Protein 2FBL (pdb70)

Structure (mmCIF, N/CA/C/O backbone):
data_2FBL
#
_entry.id   2FBL
#
_cell.length_a   52.282
_cell.length_b   52.282
_cell.length_c   252.484
_cell.angle_alpha   90.00
_cell.angle_beta   90.00
_cell.angle_gamma   120.00
#
_symmetry.space_group_name_H-M   'P 32 2 1'
#
loop_
_entity.id
_entity.type
_entity.pdbx_description
1 polymer 'hypothetical protein NE1496'
2 non-polymer 'SODIUM ION'
3 water water
#
loop_
_atom_site.group_PDB
_atom_site.id
_atom_site.type_symbol
_atom_site.label_atom_id
_atom_site.label_alt_id
_atom_site.label_comp_id
_atom_site.label_asym_id
_atom_site.label_entity_id
_atom_site.label_seq_id
_atom_site.pdbx_PDB_ins_code
_atom_site.Cartn_x
_atom_site.Cartn_y
_atom_site.Cartn_z
_atom_site.occupancy
_atom_site.B_iso_or_equiv
_atom_site.auth_seq_id
_atom_site.auth_comp_id
_atom_site.auth_asym_id
_atom_site.auth_atom_id
_atom_site.pdbx_PDB_model_num
ATOM 1 N N . THR A 1 4 ? 6.344 30.667 38.927 1.00 54.50 2 THR A N 1
ATOM 2 C CA . THR A 1 4 ? 6.098 29.204 39.081 1.00 54.78 2 THR A CA 1
ATOM 3 C C . THR A 1 4 ? 6.696 28.652 40.404 1.00 54.29 2 THR A C 1
ATOM 4 O O . THR A 1 4 ? 7.329 29.403 41.132 1.00 53.24 2 THR A O 1
ATOM 8 N N . GLU A 1 5 ? 6.493 27.366 40.694 1.00 53.96 3 GLU A N 1
ATOM 9 C CA . GLU A 1 5 ? 6.472 26.902 42.095 1.00 54.30 3 GLU A CA 1
ATOM 10 C C . GLU A 1 5 ? 7.675 27.154 42.986 1.00 52.82 3 GLU A C 1
ATOM 11 O O . GLU A 1 5 ? 8.847 27.214 42.565 1.00 52.53 3 GLU A O 1
ATOM 17 N N . ILE A 1 6 ? 7.326 27.361 44.242 1.00 51.79 4 ILE A N 1
ATOM 18 C CA . ILE A 1 6 ? 8.314 27.646 45.243 1.00 50.51 4 ILE A CA 1
ATOM 19 C C . ILE A 1 6 ? 8.455 26.475 46.198 1.00 47.55 4 ILE A C 1
ATOM 20 O O . ILE A 1 6 ? 7.466 25.955 46.731 1.00 47.21 4 ILE A O 1
ATOM 25 N N . GLU A 1 7 ? 9.708 26.076 46.336 1.00 45.09 5 GLU A N 1
ATOM 26 C CA . GLU A 1 7 ? 10.107 24.795 46.926 1.00 43.89 5 GLU A CA 1
ATOM 27 C C . GLU A 1 7 ? 11.500 24.840 47.597 1.00 41.36 5 GLU A C 1
ATOM 28 O O . GLU A 1 7 ? 12.400 25.539 47.148 1.00 41.43 5 GLU A O 1
ATOM 34 N N . ARG A 1 8 ? 11.655 24.080 48.681 1.00 37.68 6 ARG A N 1
ATOM 35 C CA . ARG A 1 8 ? 12.951 23.863 49.321 1.00 32.95 6 ARG A CA 1
ATOM 36 C C . ARG A 1 8 ? 13.162 22.357 49.416 1.00 31.13 6 ARG A C 1
ATOM 37 O O . ARG A 1 8 ? 12.207 21.619 49.475 1.00 29.54 6 ARG A O 1
ATOM 45 N N . LYS A 1 9 ? 14.405 21.922 49.352 1.00 29.09 7 LYS A N 1
ATOM 46 C CA . LYS A 1 9 ? 14.678 20.478 49.393 1.00 27.97 7 LYS A CA 1
ATOM 47 C C . LYS A 1 9 ? 15.704 20.165 50.472 1.00 26.95 7 LYS A C 1
ATOM 48 O O . LYS A 1 9 ? 16.705 20.916 50.605 1.00 26.43 7 LYS A O 1
ATOM 54 N N . PHE A 1 10 ? 15.499 19.037 51.171 1.00 26.47 8 PHE A N 1
ATOM 55 C CA . PHE A 1 10 ? 16.379 18.637 52.275 1.00 26.67 8 PHE A CA 1
ATOM 56 C C . PHE A 1 10 ? 16.778 17.151 52.218 1.00 25.99 8 PHE A C 1
ATOM 57 O O . PHE A 1 10 ? 16.051 16.343 51.673 1.00 24.94 8 PHE A O 1
ATOM 65 N N . LEU A 1 11 ? 17.917 16.817 52.804 1.00 25.27 9 LEU A N 1
ATOM 66 C CA . LEU A 1 11 ? 18.156 15.434 53.217 1.00 25.72 9 LEU A CA 1
ATOM 67 C C . LEU A 1 11 ? 17.097 15.032 54.217 1.00 25.46 9 LEU A C 1
ATOM 68 O O . LEU A 1 11 ? 16.353 15.889 54.767 1.00 25.55 9 LEU A O 1
ATOM 73 N N . VAL A 1 12 ? 16.972 13.732 54.477 1.00 26.18 10 VAL A N 1
ATOM 74 C CA . VAL A 1 12 ? 15.972 13.258 55.422 1.00 26.43 10 VAL A CA 1
ATOM 75 C C . VAL A 1 12 ? 16.720 12.587 56.560 1.00 28.93 10 VAL A C 1
ATOM 76 O O . VAL A 1 12 ? 17.436 11.606 56.315 1.00 29.96 10 VAL A O 1
ATOM 80 N N . ALA A 1 13 ? 16.477 13.019 57.791 1.00 30.09 11 ALA A N 1
ATOM 81 C CA . ALA A 1 13 ? 17.190 12.473 58.970 1.00 30.79 11 ALA A CA 1
ATOM 82 C C . ALA A 1 13 ? 16.411 11.233 59.480 1.00 30.36 11 ALA A C 1
ATOM 83 O O . ALA A 1 13 ? 16.981 10.194 59.790 1.00 30.60 11 ALA A O 1
ATOM 85 N N . THR A 1 14 ? 15.101 11.309 59.504 1.00 28.63 12 THR A N 1
ATOM 86 C CA . THR A 1 14 ? 14.330 10.177 59.941 1.00 28.89 12 THR A CA 1
ATOM 87 C C . THR A 1 14 ? 13.160 10.033 58.990 1.00 29.59 12 THR A C 1
ATOM 88 O O . THR A 1 14 ? 12.450 11.034 58.748 1.00 28.75 12 THR A O 1
ATOM 92 N N . PHE A 1 15 ? 12.936 8.816 58.459 1.00 27.25 13 PHE A N 1
ATOM 93 C CA . PHE A 1 15 ? 11.741 8.587 57.648 1.00 27.10 13 PHE A CA 1
ATOM 94 C C . PHE A 1 15 ? 10.490 8.876 58.477 1.00 28.13 13 PHE A C 1
ATOM 95 O O . PHE A 1 15 ? 10.394 8.411 59.616 1.00 28.88 13 PHE A O 1
ATOM 103 N N . PRO A 1 16 ? 9.529 9.665 57.942 1.00 27.81 14 PRO A N 1
ATOM 104 C CA . PRO A 1 16 ? 8.383 10.044 58.768 1.00 28.60 14 PRO A CA 1
ATOM 105 C C . PRO A 1 16 ? 7.306 8.968 58.980 1.00 30.77 14 PRO A C 1
ATOM 106 O O . PRO A 1 16 ? 7.171 8.006 58.193 1.00 29.06 14 PRO A O 1
ATOM 110 N N . ASP A 1 17 ? 6.485 9.159 60.006 1.00 32.93 15 ASP A N 1
ATOM 111 C CA . ASP A 1 17 ? 5.317 8.326 60.101 1.00 35.77 15 ASP A CA 1
ATOM 112 C C . ASP A 1 17 ? 4.173 9.078 59.448 1.00 37.00 15 ASP A C 1
ATOM 113 O O . ASP A 1 17 ? 4.407 10.105 58.795 1.00 38.10 15 ASP A O 1
ATOM 118 N N . GLY A 1 18 ? 2.952 8.578 59.541 1.00 37.70 16 GLY A N 1
ATOM 119 C CA . GLY A 1 18 ? 1.836 9.339 58.983 1.00 38.58 16 GLY A CA 1
ATOM 120 C C . GLY A 1 18 ? 1.410 8.766 57.664 1.00 39.10 16 GLY A C 1
ATOM 121 O O . GLY A 1 18 ? 1.970 7.754 57.213 1.00 39.55 16 GLY A O 1
ATOM 122 N N . GLU A 1 19 ? 0.417 9.393 57.045 1.00 38.54 17 GLU A N 1
ATOM 123 C CA . GLU A 1 19 ? -0.135 8.879 55.807 1.00 39.38 17 GLU A CA 1
ATOM 124 C C . GLU A 1 19 ? 0.769 9.223 54.607 1.00 36.73 17 GLU A C 1
ATOM 125 O O . GLU A 1 19 ? 0.971 10.408 54.276 1.00 36.41 17 GLU A O 1
ATOM 131 N N . LEU A 1 20 ? 1.262 8.179 53.942 1.00 35.23 18 LEU A N 1
ATOM 132 C CA . LEU A 1 20 ? 2.154 8.315 52.780 1.00 32.94 18 LEU A CA 1
ATOM 133 C C . LEU A 1 20 ? 1.595 7.559 51.598 1.00 33.77 18 LEU A C 1
ATOM 134 O O . LEU A 1 20 ? 1.141 6.433 51.754 1.00 33.47 18 LEU A O 1
ATOM 139 N N . HIS A 1 21 ? 1.615 8.184 50.419 1.00 31.61 19 HIS A N 1
ATOM 140 C CA . HIS A 1 21 ? 1.265 7.450 49.198 1.00 31.36 19 HIS A CA 1
ATOM 141 C C . HIS A 1 21 ? 2.525 7.171 48.371 1.00 29.00 19 HIS A C 1
ATOM 142 O O . HIS A 1 21 ? 3.293 8.101 48.096 1.00 27.54 19 HIS A O 1
ATOM 149 N N . ALA A 1 22 ? 2.752 5.913 48.019 1.00 27.30 20 ALA A N 1
ATOM 150 C CA . ALA A 1 22 ? 4.012 5.493 47.377 1.00 27.24 20 ALA A CA 1
ATOM 151 C C . ALA A 1 22 ? 3.878 5.294 45.902 1.00 27.65 20 ALA A C 1
ATOM 152 O O . ALA A 1 22 ? 2.973 4.564 45.460 1.00 27.47 20 ALA A O 1
ATOM 154 N N . VAL A 1 23 ? 4.849 5.808 45.148 1.00 25.60 21 VAL A N 1
ATOM 155 C CA . VAL A 1 23 ? 4.830 5.617 43.705 1.00 26.98 21 VAL A CA 1
ATOM 156 C C . VAL A 1 23 ? 6.241 5.198 43.313 1.00 25.19 21 VAL A C 1
ATOM 157 O O . VAL A 1 23 ? 7.172 5.930 43.556 1.00 24.97 21 VAL A O 1
ATOM 161 N N . PRO A 1 24 ? 6.413 4.011 42.719 1.00 25.64 22 PRO A N 1
ATOM 162 C CA . PRO A 1 24 ? 7.781 3.664 42.271 1.00 24.65 22 PRO A CA 1
ATOM 163 C C . PRO A 1 24 ? 8.119 4.380 40.948 1.00 25.75 22 PRO A C 1
ATOM 164 O O . PRO A 1 24 ? 7.261 4.473 40.061 1.00 25.94 22 PRO A O 1
ATOM 168 N N . LEU A 1 25 ? 9.350 4.850 40.791 1.00 22.88 23 LEU A N 1
ATOM 169 C CA . LEU A 1 25 ? 9.722 5.652 39.610 1.00 23.68 23 LEU A CA 1
ATOM 170 C C . LEU A 1 25 ? 11.045 5.150 39.093 1.00 21.33 23 LEU A C 1
ATOM 171 O O . LEU A 1 25 ? 11.965 4.815 39.885 1.00 18.43 23 LEU A O 1
ATOM 176 N N . ARG A 1 26 ? 11.159 5.097 37.745 1.00 21.04 24 ARG A N 1
ATOM 177 C CA . ARG A 1 26 ? 12.412 4.731 37.083 1.00 21.40 24 ARG A CA 1
ATOM 178 C C . ARG A 1 26 ? 12.538 5.714 35.901 1.00 22.70 24 ARG A C 1
ATOM 179 O O . ARG A 1 26 ? 11.582 5.853 35.122 1.00 22.61 24 ARG A O 1
ATOM 187 N N A GLN A 1 27 ? 13.682 6.367 35.756 0.50 21.86 25 GLN A N 1
ATOM 188 N N B GLN A 1 27 ? 13.673 6.408 35.810 0.50 21.96 25 GLN A N 1
ATOM 189 C CA A GLN A 1 27 ? 13.810 7.397 34.717 0.50 21.85 25 GLN A CA 1
ATOM 190 C CA B GLN A 1 27 ? 13.922 7.353 34.707 0.50 22.02 25 GLN A CA 1
ATOM 191 C C A GLN A 1 27 ? 15.306 7.501 34.351 0.50 22.52 25 GLN A C 1
ATOM 192 C C B GLN A 1 27 ? 15.356 7.181 34.251 0.50 22.35 25 GLN A C 1
ATOM 193 O O A GLN A 1 27 ? 16.152 7.379 35.239 0.50 21.69 25 GLN A O 1
ATOM 194 O O B GLN A 1 27 ? 16.215 6.663 34.954 0.50 20.36 25 GLN A O 1
ATOM 205 N N . GLY A 1 28 ? 15.637 7.633 33.052 1.00 21.75 26 GLY A N 1
ATOM 206 C CA . GLY A 1 28 ? 17.007 7.478 32.587 1.00 21.89 26 GLY A CA 1
ATOM 207 C C . GLY A 1 28 ? 17.193 8.217 31.269 1.00 23.30 26 GLY A C 1
ATOM 208 O O . GLY A 1 28 ? 16.224 8.379 30.522 1.00 22.53 26 GLY A O 1
ATOM 209 N N . TYR A 1 29 ? 18.426 8.616 31.016 1.00 22.14 27 TYR A N 1
ATOM 210 C CA . TYR A 1 29 ? 18.765 9.433 29.832 1.00 24.05 27 TYR A CA 1
ATOM 211 C C . TYR A 1 29 ? 19.404 8.594 28.792 1.00 22.35 27 TYR A C 1
ATOM 212 O O . TYR A 1 29 ? 20.405 7.945 29.055 1.00 21.54 27 TYR A O 1
ATOM 221 N N . LEU A 1 30 ? 18.854 8.634 27.577 1.00 21.86 28 LEU A N 1
ATOM 222 C CA . LEU A 1 30 ? 19.533 7.949 26.471 1.00 21.57 28 LEU A CA 1
ATOM 223 C C . LEU A 1 30 ? 20.734 8.740 25.953 1.00 21.14 28 LEU A C 1
ATOM 224 O O . LEU A 1 30 ? 21.718 8.163 25.463 1.00 22.71 28 LEU A O 1
ATOM 229 N N . THR A 1 31 ? 20.633 10.041 26.119 1.00 23.20 29 THR A N 1
ATOM 230 C CA . THR A 1 31 ? 21.647 11.008 25.694 1.00 23.62 29 THR A CA 1
ATOM 231 C C . THR A 1 31 ? 22.562 11.424 26.867 1.00 27.21 29 THR A C 1
ATOM 232 O O . THR A 1 31 ? 22.267 11.094 27.997 1.00 27.02 29 THR A O 1
ATOM 236 N N . THR A 1 32 ? 23.682 12.070 26.534 1.00 28.58 30 THR A N 1
ATOM 237 C CA . THR A 1 32 ? 24.688 12.673 27.438 1.00 32.04 30 THR A CA 1
ATOM 238 C C . THR A 1 32 ? 24.482 14.192 27.260 1.00 32.20 30 THR A C 1
ATOM 239 O O . THR A 1 32 ? 24.139 14.629 26.137 1.00 29.92 30 THR A O 1
ATOM 243 N N . PRO A 1 33 ? 24.688 15.002 28.347 1.00 33.73 31 PRO A N 1
ATOM 244 C CA . PRO A 1 33 ? 24.368 16.441 28.294 1.00 34.26 31 PRO A CA 1
ATOM 245 C C . PRO A 1 33 ? 24.997 17.198 27.128 1.00 33.64 31 PRO A C 1
ATOM 246 O O . PRO A 1 33 ? 24.483 18.229 26.776 1.00 35.60 31 PRO A O 1
ATOM 250 N N . THR A 1 34 ? 26.069 16.717 26.532 1.00 32.98 32 THR A N 1
ATOM 251 C CA . THR A 1 34 ? 26.645 17.471 25.391 1.00 33.67 32 THR A CA 1
ATOM 252 C C . THR A 1 34 ? 25.915 17.214 24.048 1.00 32.86 32 THR A C 1
ATOM 253 O O . THR A 1 34 ? 26.265 17.803 23.017 1.00 33.65 32 THR A O 1
ATOM 257 N N . ASP A 1 35 ? 24.948 16.300 24.057 1.00 30.64 33 ASP A N 1
ATOM 258 C CA . ASP A 1 35 ? 24.209 15.954 22.819 1.00 29.08 33 ASP A CA 1
ATOM 259 C C . ASP A 1 35 ? 23.359 17.111 22.365 1.00 27.66 33 ASP A C 1
ATOM 260 O O . ASP A 1 35 ? 23.050 17.983 23.164 1.00 28.72 33 ASP A O 1
ATOM 265 N N . SER A 1 36 ? 22.928 17.103 21.085 1.00 28.48 34 SER A N 1
ATOM 266 C CA . SER A 1 36 ? 22.131 18.186 20.505 1.00 26.14 34 SER A CA 1
ATOM 267 C C . SER A 1 36 ? 20.738 18.153 21.048 1.00 26.50 34 SER A C 1
ATOM 268 O O . SER A 1 36 ? 20.025 19.124 21.051 1.00 26.46 34 SER A O 1
ATOM 271 N N . ILE A 1 37 ? 20.322 16.989 21.509 1.00 24.68 35 ILE A N 1
ATOM 272 C CA . ILE A 1 37 ? 19.007 16.854 22.122 1.00 23.12 35 ILE A CA 1
ATOM 273 C C . ILE A 1 37 ? 19.153 16.085 23.496 1.00 22.23 35 ILE A C 1
ATOM 274 O O . ILE A 1 37 ? 20.175 15.461 23.764 1.00 22.62 35 ILE A O 1
ATOM 279 N N . GLU A 1 38 ? 18.112 16.157 24.308 1.00 23.22 36 GLU A N 1
ATOM 280 C CA . GLU A 1 38 ? 17.977 15.311 25.499 1.00 23.84 36 GLU A CA 1
ATOM 281 C C . GLU A 1 38 ? 16.845 14.334 25.302 1.00 23.34 36 GLU A C 1
ATOM 282 O O . GLU A 1 38 ? 15.691 14.741 25.073 1.00 25.81 36 GLU A O 1
ATOM 288 N N . LEU A 1 39 ? 17.136 13.043 25.443 1.00 23.61 37 LEU A N 1
ATOM 289 C CA . LEU A 1 39 ? 16.084 12.037 25.279 1.00 24.61 37 LEU A CA 1
ATOM 290 C C . LEU A 1 39 ? 16.030 11.245 26.578 1.00 24.24 37 LEU A C 1
ATOM 291 O O . LEU A 1 39 ? 17.045 10.660 26.992 1.00 22.75 37 LEU A O 1
ATOM 296 N N . ARG A 1 40 ? 14.866 11.270 27.210 1.00 24.76 38 ARG A N 1
ATOM 297 C CA . ARG A 1 40 ? 14.724 10.671 28.544 1.00 24.91 38 ARG A CA 1
ATOM 298 C C . ARG A 1 40 ? 13.598 9.649 28.516 1.00 23.90 38 ARG A C 1
ATOM 299 O O . ARG A 1 40 ? 12.603 9.894 27.889 1.00 24.37 38 ARG A O 1
ATOM 307 N N . LEU A 1 41 ? 13.743 8.550 29.266 1.00 22.50 39 LEU A N 1
ATOM 308 C CA . LEU A 1 41 ? 12.739 7.522 29.398 1.00 23.24 39 LEU A CA 1
ATOM 309 C C . LEU A 1 41 ? 12.216 7.575 30.866 1.00 23.77 39 LEU A C 1
ATOM 310 O O . LEU A 1 41 ? 13.019 7.754 31.762 1.00 22.34 39 LEU A O 1
ATOM 315 N N . ARG A 1 42 ? 10.914 7.484 31.108 1.00 22.63 40 ARG A N 1
ATOM 316 C CA . ARG A 1 42 ? 10.460 7.447 32.490 1.00 25.24 40 ARG A CA 1
ATOM 317 C C . ARG A 1 42 ? 9.299 6.494 32.614 1.00 27.84 40 ARG A C 1
ATOM 318 O O . ARG A 1 42 ? 8.446 6.385 31.711 1.00 26.87 40 ARG A O 1
ATOM 326 N N . GLN A 1 43 ? 9.315 5.765 33.730 1.00 28.39 41 GLN A N 1
ATOM 327 C CA . GLN A 1 43 ? 8.181 4.989 34.137 1.00 31.29 41 GLN A CA 1
ATOM 328 C C . GLN A 1 43 ? 7.621 5.667 35.405 1.00 32.17 41 GLN A C 1
ATOM 329 O O . GLN A 1 43 ? 8.369 5.992 36.353 1.00 29.70 41 GLN A O 1
ATOM 335 N N . GLN A 1 44 ? 6.337 5.932 35.363 1.00 35.01 42 GLN A N 1
ATOM 336 C CA . GLN A 1 44 ? 5.672 6.669 36.404 1.00 38.75 42 GLN A CA 1
ATOM 337 C C . GLN A 1 44 ? 4.622 5.698 36.826 1.00 39.25 42 GLN A C 1
ATOM 338 O O . GLN A 1 44 ? 3.548 5.588 36.203 1.00 39.92 42 GLN A O 1
ATOM 344 N N . GLY A 1 45 ? 4.967 4.906 37.830 1.00 40.82 43 GLY A N 1
ATOM 345 C CA . GLY A 1 45 ? 4.105 3.789 38.200 1.00 42.02 43 GLY A CA 1
ATOM 346 C C . GLY A 1 45 ? 3.777 2.856 37.025 1.00 41.76 43 GLY A C 1
ATOM 347 O O . GLY A 1 45 ? 4.621 2.048 36.622 1.00 42.54 43 GLY A O 1
ATOM 348 N N . THR A 1 46 ? 2.564 3.009 36.494 1.00 40.86 44 THR A N 1
ATOM 349 C CA . THR A 1 46 ? 1.927 2.120 35.504 1.00 40.76 44 THR A CA 1
ATOM 350 C C . THR A 1 46 ? 1.986 2.592 33.984 1.00 38.64 44 THR A C 1
ATOM 351 O O . THR A 1 46 ? 1.494 1.928 33.066 1.00 36.97 44 THR A O 1
ATOM 355 N N . GLU A 1 47 ? 2.563 3.757 33.755 1.00 36.41 45 GLU A N 1
ATOM 356 C CA . GLU A 1 47 ? 2.588 4.360 32.410 1.00 35.03 45 GLU A CA 1
ATOM 357 C C . GLU A 1 47 ? 4.033 4.726 32.078 1.00 31.24 45 GLU A C 1
ATOM 358 O O . GLU A 1 47 ? 4.863 4.793 32.988 1.00 28.81 45 GLU A O 1
ATOM 364 N N . TYR A 1 48 ? 4.356 4.885 30.782 1.00 26.84 46 TYR A N 1
ATOM 365 C CA . TYR A 1 48 ? 5.773 4.938 30.381 1.00 24.87 46 TYR A CA 1
ATOM 366 C C . TYR A 1 48 ? 5.879 6.024 29.342 1.00 23.44 46 TYR A C 1
ATOM 367 O O . TYR A 1 48 ? 4.969 6.129 28.519 1.00 21.61 46 TYR A O 1
ATOM 376 N N . PHE A 1 49 ? 6.952 6.830 29.394 1.00 23.61 47 PHE A N 1
ATOM 377 C CA . PHE A 1 49 ? 7.078 7.978 28.476 1.00 24.36 47 PHE A CA 1
ATOM 378 C C . PHE A 1 49 ? 8.479 8.072 27.946 1.00 24.49 47 PHE A C 1
ATOM 379 O O . PHE A 1 49 ? 9.456 7.614 28.601 1.00 23.69 47 PHE A O 1
ATOM 387 N N . MET A 1 50 ? 8.598 8.585 26.703 1.00 23.48 48 MET A N 1
ATOM 388 C CA . MET A 1 50 ? 9.883 9.068 26.197 1.00 23.81 48 MET A CA 1
ATOM 389 C C . MET A 1 50 ? 9.720 10.553 25.877 1.00 24.69 48 MET A C 1
ATOM 390 O O . MET A 1 50 ? 8.719 10.960 25.256 1.00 23.15 48 MET A O 1
ATOM 395 N N . THR A 1 51 ? 10.669 11.366 26.338 1.00 25.16 49 THR A N 1
ATOM 396 C CA . THR A 1 51 ? 10.628 12.810 26.151 1.00 27.10 49 THR A CA 1
ATOM 397 C C . THR A 1 51 ? 11.830 13.246 25.349 1.00 27.31 49 THR A C 1
ATOM 398 O O . THR A 1 51 ? 12.982 12.869 25.645 1.00 26.99 49 THR A O 1
ATOM 402 N N . LEU A 1 52 ? 11.585 14.074 24.336 1.00 27.18 50 LEU A N 1
ATOM 403 C CA . LEU A 1 52 ? 12.692 14.645 23.576 1.00 27.37 50 LEU A CA 1
ATOM 404 C C . LEU A 1 52 ? 12.657 16.183 23.777 1.00 28.75 50 LEU A C 1
ATOM 405 O O . LEU A 1 52 ? 11.598 16.807 23.604 1.00 28.88 50 LEU A O 1
ATOM 410 N N . LYS A 1 53 ? 13.790 16.740 24.186 1.00 30.67 51 LYS A N 1
ATOM 411 C CA . LYS A 1 53 ? 14.010 18.189 24.352 1.00 34.02 51 LYS A CA 1
ATOM 412 C C . LYS A 1 53 ? 15.206 18.666 23.535 1.00 36.86 51 LYS A C 1
ATOM 413 O O . LYS A 1 53 ? 16.197 17.973 23.430 1.00 36.72 51 LYS A O 1
ATOM 419 N N . SER A 1 54 ? 15.130 19.858 22.950 1.00 41.19 52 SER A N 1
ATOM 420 C CA . SER A 1 54 ? 16.244 20.363 22.079 1.00 44.50 52 SER A CA 1
ATOM 421 C C . SER A 1 54 ? 16.766 21.765 22.405 1.00 45.42 52 SER A C 1
ATOM 422 O O . SER A 1 54 ? 15.966 22.663 22.698 1.00 47.67 52 SER A O 1
ATOM 425 N N . GLN A 1 61 ? 11.898 23.248 21.781 1.00 44.95 59 GLN A N 1
ATOM 426 C CA . GLN A 1 61 ? 10.843 22.229 21.564 1.00 44.59 59 GLN A CA 1
ATOM 427 C C . GLN A 1 61 ? 10.950 21.059 22.542 1.00 42.63 59 GLN A C 1
ATOM 428 O O . GLN A 1 61 ? 12.041 20.644 22.896 1.00 42.14 59 GLN A O 1
ATOM 434 N N . GLU A 1 62 ? 9.801 20.537 22.960 1.00 40.89 60 GLU A N 1
ATOM 435 C CA . GLU A 1 62 ? 9.733 19.350 23.809 1.00 38.81 60 GLU A CA 1
ATOM 436 C C . GLU A 1 62 ? 8.690 18.481 23.173 1.00 36.94 60 GLU A C 1
ATOM 437 O O . GLU A 1 62 ? 7.621 18.984 22.733 1.00 37.24 60 GLU A O 1
ATOM 443 N N . TYR A 1 63 ? 8.983 17.194 23.099 1.00 32.91 61 TYR A N 1
ATOM 444 C CA . TYR A 1 63 ? 8.037 16.233 22.544 1.00 32.14 61 TYR A CA 1
ATOM 445 C C . TYR A 1 63 ? 7.886 15.156 23.584 1.00 31.84 61 TYR A C 1
ATOM 446 O O . TYR A 1 63 ? 8.869 14.791 24.236 1.00 32.03 61 TYR A O 1
ATOM 455 N N . GLU A 1 64 ? 6.664 14.701 23.793 1.00 31.33 62 GLU A N 1
ATOM 456 C CA . GLU A 1 64 ? 6.463 13.575 24.692 1.00 31.78 62 GLU A CA 1
ATOM 457 C C . GLU A 1 64 ? 5.605 12.532 24.015 1.00 31.76 62 GLU A C 1
ATOM 458 O O . GLU A 1 64 ? 4.514 12.857 23.492 1.00 32.19 62 GLU A O 1
ATOM 464 N N . ILE A 1 65 ? 6.084 11.293 24.000 1.00 29.00 63 ILE A N 1
ATOM 465 C CA . ILE A 1 65 ? 5.255 10.209 23.554 1.00 28.55 63 ILE A CA 1
ATOM 466 C C . ILE A 1 65 ? 5.099 9.211 24.673 1.00 27.55 63 ILE A C 1
ATOM 467 O O . ILE A 1 65 ? 6.066 8.861 25.365 1.00 24.17 63 ILE A O 1
ATOM 472 N N . GLN A 1 66 ? 3.863 8.776 24.844 1.00 25.86 64 GLN A N 1
ATOM 473 C CA . GLN A 1 66 ? 3.598 7.632 25.700 1.00 26.02 64 GLN A CA 1
ATOM 474 C C . GLN A 1 66 ? 4.015 6.349 24.985 1.00 24.94 64 GLN A C 1
ATOM 475 O O . GLN A 1 66 ? 3.758 6.162 23.776 1.00 24.70 64 GLN A O 1
ATOM 481 N N . ILE A 1 67 ? 4.662 5.437 25.708 1.00 22.38 65 ILE A N 1
ATOM 482 C CA . ILE A 1 67 ? 5.067 4.198 25.077 1.00 22.57 65 ILE A CA 1
ATOM 483 C C . ILE A 1 67 ? 4.529 3.050 25.916 1.00 23.44 65 ILE A C 1
ATOM 484 O O . ILE A 1 67 ? 4.076 3.256 27.031 1.00 23.18 65 ILE A O 1
ATOM 489 N N . ASP A 1 68 ? 4.512 1.856 25.373 1.00 23.84 66 ASP A N 1
ATOM 490 C CA . ASP A 1 68 ? 4.121 0.769 26.224 1.00 24.36 66 ASP A CA 1
ATOM 491 C C . ASP A 1 68 ? 5.285 0.124 27.009 1.00 24.41 66 ASP A C 1
ATOM 492 O O . ASP A 1 68 ? 6.475 0.412 26.771 1.00 22.08 66 ASP A O 1
ATOM 497 N N . VAL A 1 69 ? 4.935 -0.808 27.882 1.00 24.41 67 VAL A N 1
ATOM 498 C CA . VAL A 1 69 ? 5.965 -1.429 28.733 1.00 24.98 67 VAL A CA 1
ATOM 499 C C . VAL A 1 69 ? 7.046 -2.126 27.941 1.00 23.18 67 VAL A C 1
ATOM 500 O O . VAL A 1 69 ? 8.200 -2.189 28.332 1.00 23.04 67 VAL A O 1
ATOM 504 N N . THR A 1 70 ? 6.688 -2.702 26.808 1.00 23.33 68 THR A N 1
ATOM 505 C CA . THR A 1 70 ? 7.631 -3.493 26.062 1.00 22.77 68 THR A CA 1
ATOM 506 C C . THR A 1 70 ? 8.594 -2.523 25.354 1.00 23.05 68 THR A C 1
ATOM 507 O O . THR A 1 70 ? 9.815 -2.741 25.354 1.00 22.13 68 THR A O 1
ATOM 511 N N . GLN A 1 71 ? 8.061 -1.450 24.777 1.00 21.79 69 GLN A N 1
ATOM 512 C CA . GLN A 1 71 ? 8.949 -0.438 24.217 1.00 21.27 69 GLN A CA 1
ATOM 513 C C . GLN A 1 71 ? 9.908 0.099 25.269 1.00 20.73 69 GLN A C 1
ATOM 514 O O . GLN A 1 71 ? 11.126 0.269 25.011 1.00 21.53 69 GLN A O 1
ATOM 520 N N . PHE A 1 72 ? 9.369 0.362 26.460 1.00 19.95 70 PHE A N 1
ATOM 521 C CA . PHE A 1 72 ? 10.183 0.934 27.543 1.00 19.40 70 PHE A CA 1
ATOM 522 C C . PHE A 1 72 ? 11.302 -0.003 27.956 1.00 17.46 70 PHE A C 1
ATOM 523 O O . PHE A 1 72 ? 12.492 0.392 28.038 1.00 18.40 70 PHE A O 1
ATOM 531 N N . GLU A 1 73 ? 10.960 -1.266 28.222 1.00 19.40 71 GLU A N 1
ATOM 532 C CA . GLU A 1 73 ? 11.972 -2.197 28.742 1.00 20.28 71 GLU A CA 1
ATOM 533 C C . GLU A 1 73 ? 12.954 -2.621 27.675 1.00 20.90 71 GLU A C 1
ATOM 534 O O . GLU A 1 73 ? 14.086 -2.972 27.968 1.00 18.01 71 GLU A O 1
ATOM 540 N N . MET A 1 74 ? 12.541 -2.568 26.401 1.00 21.23 72 MET A N 1
ATOM 541 C CA . MET A 1 74 ? 13.566 -2.728 25.322 1.00 22.14 72 MET A CA 1
ATOM 542 C C . MET A 1 74 ? 14.565 -1.591 25.257 1.00 21.91 72 MET A C 1
ATOM 543 O O . MET A 1 74 ? 15.762 -1.816 25.003 1.00 22.31 72 MET A O 1
ATOM 548 N N . LEU A 1 75 ? 14.119 -0.362 25.468 1.00 21.83 73 LEU A N 1
ATOM 549 C CA . LEU A 1 75 ? 15.073 0.737 25.453 1.00 21.22 73 LEU A CA 1
ATOM 550 C C . LEU A 1 75 ? 15.791 1.037 26.786 1.00 21.68 73 LEU A C 1
ATOM 551 O O . LEU A 1 75 ? 16.911 1.619 26.794 1.00 20.59 73 LEU A O 1
ATOM 556 N N . TRP A 1 76 ? 15.150 0.715 27.893 1.00 19.60 74 TRP A N 1
ATOM 557 C CA . TRP A 1 76 ? 15.785 0.936 29.223 1.00 21.04 74 TRP A CA 1
ATOM 558 C C . TRP A 1 76 ? 17.301 0.607 29.334 1.00 20.36 74 TRP A C 1
ATOM 559 O O . TRP A 1 76 ? 18.050 1.434 29.893 1.00 21.98 74 TRP A O 1
ATOM 570 N N . PRO A 1 77 ? 17.771 -0.556 28.818 1.00 20.48 75 PRO A N 1
ATOM 571 C CA . PRO A 1 77 ? 19.184 -0.841 28.972 1.00 20.52 75 PRO A CA 1
ATOM 572 C C . PRO A 1 77 ? 20.099 0.231 28.341 1.00 23.12 75 PRO A C 1
ATOM 573 O O . PRO A 1 77 ? 21.289 0.315 28.709 1.00 22.12 75 PRO A O 1
ATOM 577 N N . ALA A 1 78 ? 19.566 1.070 27.434 1.00 20.70 76 ALA A N 1
ATOM 578 C CA . ALA A 1 78 ? 20.481 2.042 26.818 1.00 22.64 76 ALA A CA 1
ATOM 579 C C . ALA A 1 78 ? 20.574 3.320 27.716 1.00 23.02 76 ALA A C 1
ATOM 580 O O . ALA A 1 78 ? 21.237 4.340 27.359 1.00 23.60 76 ALA A O 1
ATOM 582 N N . THR A 1 79 ? 19.935 3.254 28.895 1.00 22.89 77 THR A N 1
ATOM 583 C CA . THR A 1 79 ? 20.079 4.344 29.897 1.00 23.14 77 THR A CA 1
ATOM 584 C C . THR A 1 79 ? 21.125 4.039 31.011 1.00 24.77 77 THR A C 1
ATOM 585 O O . THR A 1 79 ? 21.339 4.827 31.891 1.00 24.49 77 THR A O 1
ATOM 589 N N . GLU A 1 80 ? 21.778 2.919 30.920 1.00 25.99 78 GLU A N 1
ATOM 590 C CA . GLU A 1 80 ? 22.655 2.443 31.973 1.00 27.68 78 GLU A CA 1
ATOM 591 C C . GLU A 1 80 ? 23.713 3.480 32.253 1.00 27.39 78 GLU A C 1
ATOM 592 O O . GLU A 1 80 ? 24.335 3.994 31.340 1.00 26.34 78 GLU A O 1
ATOM 598 N N . GLY A 1 81 ? 23.842 3.829 33.534 1.00 26.24 79 GLY A N 1
ATOM 599 C CA . GLY A 1 81 ? 24.823 4.817 34.030 1.00 25.78 79 GLY A CA 1
ATOM 600 C C . GLY A 1 81 ? 24.249 6.196 34.053 1.00 23.31 79 GLY A C 1
ATOM 601 O O . GLY A 1 81 ? 24.880 7.100 34.557 1.00 24.75 79 GLY A O 1
ATOM 602 N N . ARG A 1 82 ? 23.042 6.391 33.497 1.00 23.19 80 ARG A N 1
ATOM 603 C CA . ARG A 1 82 ? 22.415 7.713 33.521 1.00 22.43 80 ARG A CA 1
ATOM 604 C C . ARG A 1 82 ? 20.980 7.600 34.004 1.00 22.42 80 ARG A C 1
ATOM 605 O O . ARG A 1 82 ? 20.065 8.139 33.417 1.00 21.98 80 ARG A O 1
ATOM 613 N N . ARG A 1 83 ? 20.785 6.937 35.144 1.00 21.96 81 ARG A N 1
ATOM 614 C CA . ARG A 1 83 ? 19.442 6.615 35.599 1.00 20.99 81 ARG A CA 1
ATOM 615 C C . ARG A 1 83 ? 19.224 7.076 37.057 1.00 19.82 81 ARG A C 1
ATOM 616 O O . ARG A 1 83 ? 20.179 7.163 37.780 1.00 19.78 81 ARG A O 1
ATOM 624 N N . VAL A 1 84 ? 17.976 7.325 37.434 1.00 19.51 82 VAL A N 1
ATOM 625 C CA . VAL A 1 84 ? 17.576 7.494 38.829 1.00 22.18 82 VAL A CA 1
ATOM 626 C C . VAL A 1 84 ? 16.395 6.547 39.054 1.00 23.38 82 VAL A C 1
ATOM 627 O O . VAL A 1 84 ? 15.391 6.607 38.306 1.00 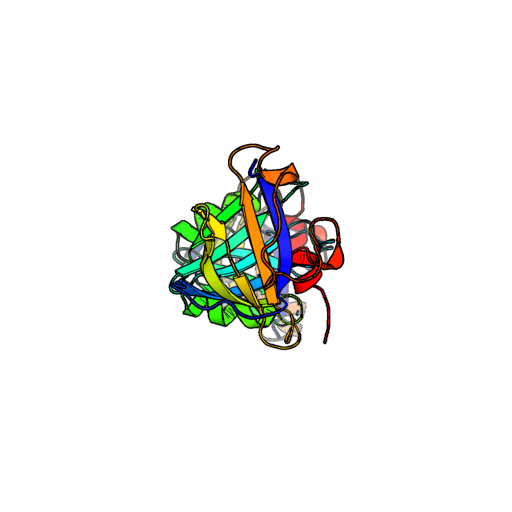23.86 82 VAL A O 1
ATOM 631 N N . GLU A 1 85 ? 16.482 5.690 40.072 1.00 22.15 83 GLU A N 1
ATOM 632 C CA . GLU A 1 85 ? 15.348 4.816 40.425 1.00 21.54 83 GLU A CA 1
ATOM 633 C C . GLU A 1 85 ? 15.056 5.079 41.901 1.00 22.04 83 GLU A C 1
ATOM 634 O O . GLU A 1 85 ? 16.007 5.175 42.699 1.00 20.65 83 GLU A O 1
ATOM 640 N N . LYS A 1 86 ? 13.804 5.231 42.257 1.00 18.68 84 LYS A N 1
ATOM 641 C CA . LYS A 1 86 ? 13.513 5.663 43.610 1.00 20.40 84 LYS A CA 1
ATOM 642 C C . LYS A 1 86 ? 12.037 5.377 43.849 1.00 20.21 84 LYS A C 1
ATOM 643 O O . LYS A 1 86 ? 11.301 5.136 42.883 1.00 19.81 84 LYS A O 1
ATOM 649 N N . THR A 1 87 ? 11.615 5.350 45.117 1.00 18.56 85 THR A N 1
ATOM 650 C CA . THR A 1 87 ? 10.200 5.328 45.466 1.00 19.69 85 THR A CA 1
ATOM 651 C C . THR A 1 87 ? 9.924 6.702 45.997 1.00 19.58 85 THR A C 1
ATOM 652 O O . THR A 1 87 ? 10.672 7.195 46.873 1.00 18.92 85 THR A O 1
ATOM 656 N N . ARG A 1 88 ? 8.904 7.345 45.443 1.00 20.41 86 ARG A N 1
ATOM 657 C CA . ARG A 1 88 ? 8.450 8.677 45.923 1.00 20.99 86 ARG A CA 1
ATOM 658 C C . ARG A 1 88 ? 7.214 8.572 46.800 1.00 21.65 86 ARG A C 1
ATOM 659 O O . ARG A 1 88 ? 6.174 8.039 46.354 1.00 23.69 86 ARG A O 1
ATOM 667 N N . TYR A 1 89 ? 7.274 9.144 47.996 1.00 20.67 87 TYR A N 1
ATOM 668 C CA . TYR A 1 89 ? 6.126 9.114 48.936 1.00 22.99 87 TYR A CA 1
ATOM 669 C C . TYR A 1 89 ? 5.567 10.527 49.047 1.00 24.96 87 TYR A C 1
ATOM 670 O O . TYR A 1 89 ? 6.359 11.460 49.304 1.00 25.54 87 TYR A O 1
ATOM 679 N N . SER A 1 90 ? 4.264 10.685 48.844 1.00 25.67 88 SER A N 1
ATOM 680 C CA . SER A 1 90 ? 3.573 11.966 48.984 1.00 28.26 88 SER A CA 1
ATOM 681 C C . SER A 1 90 ? 2.872 12.010 50.326 1.00 29.54 88 SER A C 1
ATOM 682 O O . SER A 1 90 ? 2.176 11.057 50.723 1.00 28.57 88 SER A O 1
ATOM 685 N N . GLY A 1 91 ? 3.086 13.124 51.023 1.00 31.28 89 GLY A N 1
ATOM 686 C CA . GLY A 1 91 ? 2.496 13.346 52.337 1.00 30.55 89 GLY A CA 1
ATOM 687 C C . GLY A 1 91 ? 2.201 14.821 52.589 1.00 30.87 89 GLY A C 1
ATOM 688 O O . GLY A 1 91 ? 2.285 15.642 51.694 1.00 30.15 89 GLY A O 1
ATOM 689 N N . LYS A 1 92 ? 1.900 15.150 53.832 1.00 31.55 90 LYS A N 1
ATOM 690 C CA . LYS A 1 92 ? 1.517 16.523 54.177 1.00 33.47 90 LYS A CA 1
ATOM 691 C C . LYS A 1 92 ? 1.992 16.721 55.597 1.00 31.53 90 LYS A C 1
ATOM 692 O O . LYS A 1 92 ? 1.833 15.832 56.400 1.00 31.04 90 LYS A O 1
ATOM 698 N N . LEU A 1 93 ? 2.660 17.843 55.871 1.00 29.65 91 LEU A N 1
ATOM 699 C CA . LEU A 1 93 ? 3.124 18.213 57.202 1.00 30.36 91 LEU A CA 1
ATOM 700 C C . LEU A 1 93 ? 1.941 18.649 58.077 1.00 30.73 91 LEU A C 1
ATOM 701 O O . LEU A 1 93 ? 0.939 19.073 57.528 1.00 31.23 91 LEU A O 1
ATOM 706 N N . PRO A 1 94 ? 2.079 18.629 59.414 1.00 32.94 92 PRO A N 1
ATOM 707 C CA . PRO A 1 94 ? 0.937 19.026 60.264 1.00 33.86 92 PRO A CA 1
ATOM 708 C C . PRO A 1 94 ? 0.276 20.380 59.931 1.00 34.63 92 PRO A C 1
ATOM 709 O O . PRO A 1 94 ? -0.944 20.507 60.081 1.00 35.57 92 PRO A O 1
ATOM 713 N N . ASP A 1 95 ? 1.046 21.342 59.433 1.00 34.41 93 ASP A N 1
ATOM 714 C CA . ASP A 1 95 ? 0.544 22.665 59.056 1.00 35.31 93 ASP A CA 1
ATOM 715 C C . ASP A 1 95 ? -0.107 22.680 57.689 1.00 35.14 93 ASP A C 1
ATOM 716 O O . ASP A 1 95 ? -0.547 23.760 57.221 1.00 34.45 93 ASP A O 1
ATOM 721 N N . GLY A 1 96 ? -0.122 21.506 57.034 1.00 34.68 94 GLY A N 1
ATOM 722 C CA . GLY A 1 96 ? -0.631 21.340 55.690 1.00 33.79 94 GLY A CA 1
ATOM 723 C C . GLY A 1 96 ? 0.263 21.457 54.470 1.00 32.34 94 GLY A C 1
ATOM 724 O O . GLY A 1 96 ? -0.253 21.291 53.381 1.00 31.95 94 GLY A O 1
ATOM 725 N N . GLN A 1 97 ? 1.566 21.793 54.584 1.00 31.50 95 GLN A N 1
ATOM 726 C CA . GLN A 1 97 ? 2.394 21.891 53.382 1.00 31.86 95 GLN A CA 1
ATOM 727 C C . GLN A 1 97 ? 2.587 20.511 52.822 1.00 31.32 95 GLN A C 1
ATOM 728 O O . GLN A 1 97 ? 2.871 19.580 53.586 1.00 31.82 95 GLN A O 1
ATOM 734 N N . LEU A 1 98 ? 2.458 20.379 51.512 1.00 31.89 96 LEU A N 1
ATOM 735 C CA . LEU A 1 98 ? 2.604 19.049 50.872 1.00 31.82 96 LEU A CA 1
ATOM 736 C C . LEU A 1 98 ? 4.100 18.782 50.750 1.00 30.65 96 LEU A C 1
ATOM 737 O O . LEU A 1 98 ? 4.891 19.743 50.586 1.00 28.11 96 LEU A O 1
ATOM 742 N N . PHE A 1 99 ? 4.482 17.508 50.874 1.00 28.57 97 PHE A N 1
ATOM 743 C CA . PHE A 1 99 ? 5.852 17.134 50.608 1.00 27.32 97 PHE A CA 1
ATOM 744 C C . PHE A 1 99 ? 5.952 15.905 49.715 1.00 26.14 97 PHE A C 1
ATOM 745 O O . PHE A 1 99 ? 5.018 15.138 49.577 1.00 25.67 97 PHE A O 1
ATOM 753 N N A GLU A 1 100 ? 7.108 15.768 49.076 0.50 25.61 98 GLU A N 1
ATOM 754 N N B GLU A 1 100 ? 7.115 15.746 49.097 0.50 25.79 98 GLU A N 1
ATOM 755 C CA A GLU A 1 100 ? 7.437 14.571 48.308 0.50 24.44 98 GLU A CA 1
ATOM 756 C CA B GLU A 1 100 ? 7.403 14.558 48.300 0.50 24.81 98 GLU A CA 1
ATOM 757 C C A GLU A 1 100 ? 8.743 14.047 48.855 0.50 23.00 98 GLU A C 1
ATOM 758 C C B GLU A 1 100 ? 8.740 14.034 48.802 0.50 23.21 98 GLU A C 1
ATOM 759 O O A GLU A 1 100 ? 9.715 14.794 48.983 0.50 21.76 98 GLU A O 1
ATOM 760 O O B GLU A 1 100 ? 9.722 14.777 48.867 0.50 21.99 98 GLU A O 1
ATOM 771 N N . LEU A 1 101 ? 8.764 12.765 49.195 1.00 22.15 99 LEU A N 1
ATOM 772 C CA . LEU A 1 101 ? 9.943 12.218 49.834 1.00 22.05 99 LEU A CA 1
ATOM 773 C C . LEU A 1 101 ? 10.454 11.100 48.981 1.00 21.89 99 LEU A C 1
ATOM 774 O O . LEU A 1 101 ? 9.736 10.117 48.793 1.00 22.61 99 LEU A O 1
ATOM 779 N N . ASP A 1 102 ? 11.677 11.208 48.487 1.00 21.17 100 ASP A N 1
ATOM 780 C CA . ASP A 1 102 ? 12.218 10.208 47.615 1.00 21.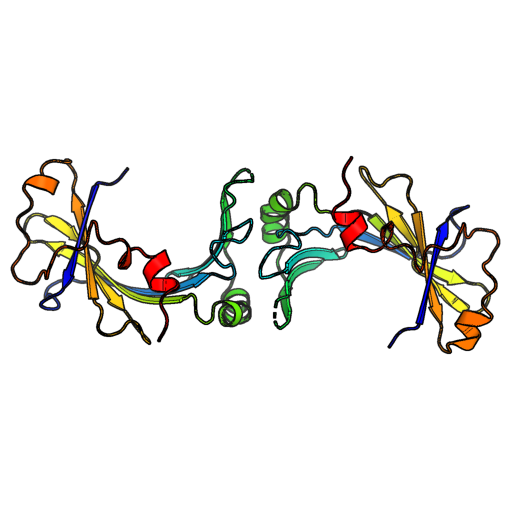35 100 ASP A CA 1
ATOM 781 C C . ASP A 1 102 ? 13.192 9.304 48.341 1.00 19.75 100 ASP A C 1
ATOM 782 O O . ASP A 1 102 ? 14.123 9.810 48.981 1.00 18.28 100 ASP A O 1
ATOM 787 N N . VAL A 1 103 ? 13.028 7.998 48.188 1.00 18.45 101 VAL A N 1
ATOM 788 C CA . VAL A 1 103 ? 13.957 6.979 48.744 1.00 18.46 101 VAL A CA 1
ATOM 789 C C . VAL A 1 103 ? 14.644 6.361 47.550 1.00 20.54 101 VAL A C 1
ATOM 790 O O . VAL A 1 103 ? 14.024 5.659 46.764 1.00 17.43 101 VAL A O 1
ATOM 794 N N . PHE A 1 104 ? 15.946 6.624 47.419 1.00 19.29 102 PHE A N 1
ATOM 795 C CA . PHE A 1 104 ? 16.640 6.236 46.176 1.00 20.82 102 PHE A CA 1
ATOM 796 C C . PHE A 1 104 ? 17.129 4.784 46.259 1.00 21.33 102 PHE A C 1
ATOM 797 O O . PHE A 1 104 ? 17.496 4.274 47.342 1.00 20.94 102 PHE A O 1
ATOM 805 N N . ALA A 1 105 ? 17.209 4.141 45.097 1.00 21.22 103 ALA A N 1
ATOM 806 C CA . ALA A 1 105 ? 17.533 2.728 44.979 1.00 20.86 103 ALA A CA 1
ATOM 807 C C . ALA A 1 105 ? 18.869 2.670 44.252 1.00 23.13 103 ALA A C 1
ATOM 808 O O . ALA A 1 105 ? 19.379 3.720 43.747 1.00 20.88 103 ALA A O 1
ATOM 810 N N . GLY A 1 106 ? 19.379 1.451 44.110 1.00 22.59 104 GLY A N 1
ATOM 811 C CA . GLY A 1 106 ? 20.692 1.187 43.504 1.00 23.30 104 GLY A CA 1
ATOM 812 C C . GLY A 1 106 ? 21.795 1.977 44.124 1.00 24.28 104 GLY A C 1
ATOM 813 O O . GLY A 1 106 ? 21.846 2.176 45.356 1.00 24.58 104 GLY A O 1
ATOM 814 N N . HIS A 1 107 ? 22.709 2.476 43.318 1.00 23.23 105 HIS A N 1
ATOM 815 C CA . HIS A 1 107 ? 23.924 3.033 43.923 1.00 23.58 105 HIS A CA 1
ATOM 816 C C . HIS A 1 107 ? 23.704 4.361 44.641 1.00 23.16 105 HIS A C 1
ATOM 817 O O . HIS A 1 107 ? 24.593 4.784 45.402 1.00 23.34 105 HIS A O 1
ATOM 824 N N . LEU A 1 108 ? 22.557 5.010 44.429 1.00 21.46 106 LEU A N 1
ATOM 825 C CA . LEU A 1 108 ? 22.270 6.260 45.120 1.00 21.64 106 LEU A CA 1
ATOM 826 C C . LEU A 1 108 ? 21.791 5.979 46.550 1.00 22.71 106 LEU A C 1
ATOM 827 O O . LEU A 1 108 ? 21.748 6.865 47.392 1.00 22.70 106 LEU A O 1
ATOM 832 N N . SER A 1 109 ? 21.394 4.745 46.833 1.00 22.69 107 SER A N 1
ATOM 833 C CA . SER A 1 109 ? 21.203 4.418 48.287 1.00 22.64 107 SER A CA 1
ATOM 834 C C . SER A 1 109 ? 22.472 4.775 49.133 1.00 22.67 107 SER A C 1
ATOM 835 O O . SER A 1 109 ? 23.582 4.540 48.668 1.00 23.65 107 SER A O 1
ATOM 838 N N . PRO A 1 110 ? 22.345 5.270 50.374 1.00 23.32 108 PRO A N 1
ATOM 839 C CA . PRO A 1 110 ? 21.157 5.507 51.162 1.00 22.30 108 PRO A CA 1
ATOM 840 C C . PRO A 1 110 ? 20.510 6.899 51.008 1.00 20.97 108 PRO A C 1
ATOM 841 O O . PRO A 1 110 ? 19.754 7.344 51.897 1.00 20.25 108 PRO A O 1
ATOM 845 N N . LEU A 1 111 ? 20.741 7.574 49.895 1.00 19.99 109 LEU A N 1
ATOM 846 C CA . LEU A 1 111 ? 20.169 8.935 49.805 1.00 19.88 109 LEU A CA 1
ATOM 847 C C . LEU A 1 111 ? 18.674 8.948 50.002 1.00 18.77 109 LEU A C 1
ATOM 848 O O . LEU A 1 111 ? 17.946 8.068 49.470 1.00 17.38 109 LEU A O 1
ATOM 853 N N . MET A 1 112 ? 18.166 9.911 50.787 1.00 19.99 110 MET A N 1
ATOM 854 C CA . MET A 1 112 ? 16.704 10.165 50.802 1.00 21.11 110 MET A CA 1
ATOM 855 C C . MET A 1 112 ? 16.555 11.667 50.762 1.00 22.72 110 MET A C 1
ATOM 856 O O . MET A 1 112 ? 17.277 12.362 51.485 1.00 22.87 110 MET A O 1
ATOM 861 N N . LEU A 1 113 ? 15.575 12.173 50.002 1.00 21.64 111 LEU A N 1
ATOM 862 C CA . LEU A 1 113 ? 15.413 13.644 49.869 1.00 20.87 111 LEU A CA 1
ATOM 863 C C . LEU A 1 113 ? 13.985 14.013 50.118 1.00 20.58 111 LEU A C 1
ATOM 864 O O . LEU A 1 113 ? 13.047 13.271 49.757 1.00 19.45 111 LEU A O 1
ATOM 869 N N . VAL A 1 114 ? 13.761 15.202 50.669 1.00 20.75 112 VAL A N 1
ATOM 870 C CA . VAL A 1 114 ? 12.381 15.604 50.860 1.00 19.64 112 VAL A CA 1
ATOM 871 C C . VAL A 1 114 ? 12.215 16.972 50.260 1.00 22.02 112 VAL A C 1
ATOM 872 O O . VAL A 1 114 ? 13.017 17.865 50.563 1.00 23.22 112 VAL A O 1
ATOM 876 N N . GLU A 1 115 ? 11.208 17.126 49.403 1.00 22.67 113 GLU A N 1
ATOM 877 C CA . GLU A 1 115 ? 10.990 18.407 48.777 1.00 24.41 113 GLU A CA 1
ATOM 878 C C . GLU A 1 115 ? 9.665 18.989 49.233 1.00 24.47 113 GLU A C 1
ATOM 879 O O . GLU A 1 115 ? 8.641 18.290 49.230 1.00 22.38 113 GLU A O 1
ATOM 885 N N . VAL A 1 116 ? 9.691 20.274 49.631 1.00 25.05 114 VAL A N 1
ATOM 886 C CA . VAL A 1 116 ? 8.469 20.946 50.110 1.00 27.99 114 VAL A CA 1
ATOM 887 C C . VAL A 1 116 ? 8.082 22.084 49.189 1.00 30.32 114 VAL A C 1
ATOM 888 O O . VAL A 1 116 ? 8.950 22.786 48.724 1.00 30.73 114 VAL A O 1
ATOM 892 N N . GLU A 1 117 ? 6.792 22.250 48.943 1.00 34.68 115 GLU A N 1
ATOM 893 C CA . GLU A 1 117 ? 6.313 23.358 48.117 1.00 38.83 115 GLU A CA 1
ATOM 894 C C . GLU A 1 117 ? 5.467 24.340 48.946 1.00 39.99 115 GLU A C 1
ATOM 895 O O . GLU A 1 117 ? 4.746 23.962 49.889 1.00 41.14 115 GLU A O 1
ATOM 901 N N . PHE A 1 118 ? 5.573 25.607 48.603 1.00 42.96 116 PHE A N 1
ATOM 902 C CA . PHE A 1 118 ? 4.916 26.642 49.411 1.00 44.52 116 PHE A CA 1
ATOM 903 C C . PHE A 1 118 ? 4.063 27.544 48.514 1.00 46.77 116 PHE A C 1
ATOM 904 O O . PHE A 1 118 ? 4.390 27.729 47.329 1.00 46.82 116 PHE A O 1
ATOM 912 N N . LEU A 1 119 ? 3.013 28.141 49.086 1.00 49.17 117 LEU A N 1
ATOM 913 C CA . LEU A 1 119 ? 2.119 29.005 48.276 1.00 52.43 117 LEU A CA 1
ATOM 914 C C . LEU A 1 119 ? 2.630 30.425 48.135 1.00 54.16 117 LEU A C 1
ATOM 915 O O . LEU A 1 119 ? 2.460 31.030 47.078 1.00 54.84 117 LEU A O 1
ATOM 920 N N . SER A 1 120 ? 3.271 30.947 49.192 1.00 56.43 118 SER A N 1
ATOM 921 C CA . SER A 1 120 ? 3.940 32.270 49.144 1.00 57.77 118 SER A CA 1
ATOM 922 C C . SER A 1 120 ? 5.440 32.150 49.467 1.00 58.61 118 SER A C 1
ATOM 923 O O . SER A 1 120 ? 5.840 31.262 50.239 1.00 58.74 118 SER A O 1
ATOM 926 N N . GLU A 1 121 ? 6.260 33.030 48.887 1.00 58.95 119 GLU A N 1
ATOM 927 C CA . GLU A 1 121 ? 7.717 32.980 49.101 1.00 59.71 119 GLU A CA 1
ATOM 928 C C . GLU A 1 121 ? 8.174 33.421 50.514 1.00 59.06 119 GLU A C 1
ATOM 929 O O . GLU A 1 121 ? 9.342 33.251 50.896 1.00 59.35 119 GLU A O 1
ATOM 935 N N . ASP A 1 122 ? 7.265 33.965 51.307 1.00 57.94 120 ASP A N 1
ATOM 936 C CA . ASP A 1 122 ? 7.626 34.227 52.692 1.00 57.06 120 ASP A CA 1
ATOM 937 C C . ASP A 1 122 ? 7.091 33.152 53.639 1.00 55.41 120 ASP A C 1
ATOM 938 O O . ASP A 1 122 ? 7.528 33.060 54.792 1.00 54.80 120 ASP A O 1
ATOM 943 N N . ALA A 1 123 ? 6.153 32.334 53.150 1.00 52.93 121 ALA A N 1
ATOM 944 C CA . ALA A 1 123 ? 5.904 31.004 53.748 1.00 51.30 121 ALA A CA 1
ATOM 945 C C . ALA A 1 123 ? 7.160 30.135 53.578 1.00 49.22 121 ALA A C 1
ATOM 946 O O . ALA A 1 123 ? 7.559 29.458 54.524 1.00 49.36 121 ALA A O 1
ATOM 948 N N . ALA A 1 124 ? 7.780 30.205 52.394 1.00 46.92 122 ALA A N 1
ATOM 949 C CA . ALA A 1 124 ? 9.046 29.524 52.104 1.00 46.24 122 ALA A CA 1
ATOM 950 C C . ALA A 1 124 ? 10.183 30.001 52.992 1.00 46.07 122 ALA A C 1
ATOM 951 O O . ALA A 1 124 ? 10.922 29.176 53.561 1.00 44.99 122 ALA A O 1
ATOM 953 N N . GLN A 1 125 ? 10.302 31.333 53.116 1.00 44.90 123 GLN A N 1
ATOM 954 C CA . GLN A 1 125 ? 11.350 31.977 53.919 1.00 43.88 123 GLN A CA 1
ATOM 955 C C . GLN A 1 125 ? 11.084 31.791 55.407 1.00 41.81 123 GLN A C 1
ATOM 956 O O . GLN A 1 125 ? 12.029 31.659 56.185 1.00 41.83 123 GLN A O 1
ATOM 962 N N . ALA A 1 126 ? 9.811 31.710 55.795 1.00 40.05 124 ALA A N 1
ATOM 963 C CA . ALA A 1 126 ? 9.452 31.468 57.198 1.00 39.67 124 ALA A CA 1
ATOM 964 C C . ALA A 1 126 ? 9.527 29.997 57.615 1.00 38.47 124 ALA A C 1
ATOM 965 O O . ALA A 1 126 ? 9.573 29.698 58.809 1.00 38.25 124 ALA A O 1
ATOM 967 N N . PHE A 1 127 ? 9.537 29.089 56.633 1.00 37.19 125 PHE A N 1
ATOM 968 C CA . PHE A 1 127 ? 9.469 27.667 56.921 1.00 34.83 125 PHE A CA 1
ATOM 969 C C . PHE A 1 127 ? 10.442 27.263 58.025 1.00 34.89 125 PHE A C 1
ATOM 970 O O . PHE A 1 127 ? 11.622 27.540 57.952 1.00 35.08 125 PHE A O 1
ATOM 978 N N . ILE A 1 128 ? 9.933 26.619 59.054 1.00 33.52 126 ILE A N 1
ATOM 979 C CA . ILE A 1 128 ? 10.794 25.976 60.000 1.00 34.61 126 ILE A CA 1
ATOM 980 C C . ILE A 1 128 ? 10.795 24.444 59.753 1.00 33.03 126 ILE A C 1
ATOM 981 O O . ILE A 1 128 ? 9.805 23.785 60.072 1.00 33.73 126 ILE A O 1
ATOM 986 N N . PRO A 1 129 ? 11.922 23.875 59.261 1.00 32.55 127 PRO A N 1
ATOM 987 C CA . PRO A 1 129 ? 11.831 22.412 59.020 1.00 31.50 127 PRO A CA 1
ATOM 988 C C . PRO A 1 129 ? 11.508 21.584 60.271 1.00 31.78 127 PRO A C 1
ATOM 989 O O . PRO A 1 129 ? 12.058 21.867 61.368 1.00 33.01 127 PRO A O 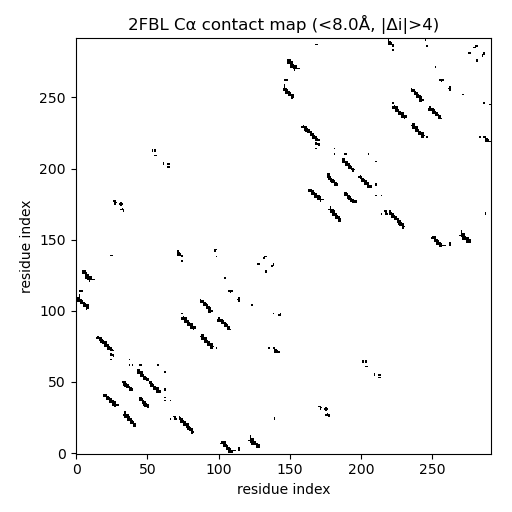1
ATOM 993 N N . PRO A 1 130 ? 10.661 20.522 60.135 1.00 30.59 128 PRO A N 1
ATOM 994 C CA . PRO A 1 130 ? 10.468 19.651 61.300 1.00 30.16 128 PRO A CA 1
ATOM 995 C C . PRO A 1 130 ? 11.732 18.851 61.614 1.00 29.67 128 PRO A C 1
ATOM 996 O O . PRO A 1 130 ? 12.661 18.879 60.828 1.00 29.37 128 PRO A O 1
ATOM 1000 N N . PRO A 1 131 ? 11.821 18.260 62.833 1.00 31.17 129 PRO A N 1
ATOM 1001 C CA . PRO A 1 131 ? 13.058 17.653 63.281 1.00 30.75 129 PRO A CA 1
ATOM 1002 C C . PRO A 1 131 ? 13.507 16.512 62.386 1.00 30.49 129 PRO A C 1
ATOM 1003 O O . PRO A 1 131 ? 14.714 16.330 62.238 1.00 28.94 129 PRO A O 1
ATOM 1007 N N . TRP A 1 132 ? 12.553 15.799 61.759 1.00 29.44 130 TRP A N 1
ATOM 1008 C CA . TRP A 1 132 ? 12.903 14.673 60.865 1.00 26.86 130 TRP A CA 1
ATOM 1009 C C . TRP A 1 132 ? 13.613 15.057 59.547 1.00 25.75 130 TRP A C 1
ATOM 1010 O O . TRP A 1 132 ? 14.220 14.195 58.870 1.00 25.49 130 TRP A O 1
ATOM 1021 N N . PHE A 1 133 ? 13.568 16.332 59.162 1.00 24.75 131 PHE A N 1
ATOM 1022 C CA . PHE A 1 133 ? 14.319 16.801 57.992 1.00 25.00 131 PHE A CA 1
ATOM 1023 C C . PHE A 1 133 ? 15.822 16.866 58.328 1.00 27.45 131 PHE A C 1
ATOM 1024 O O . PHE A 1 133 ? 16.195 17.117 59.482 1.00 27.14 131 PHE A O 1
ATOM 1032 N N . GLY A 1 134 ? 16.682 16.691 57.332 1.00 28.55 132 GLY A N 1
ATOM 1033 C CA . GLY A 1 134 ? 18.146 16.760 57.521 1.00 28.07 132 GLY A CA 1
ATOM 1034 C C . GLY A 1 134 ? 18.502 18.122 56.963 1.00 28.45 132 GLY A C 1
ATOM 1035 O O . GLY A 1 134 ? 17.638 18.963 56.827 1.00 27.48 132 GLY A O 1
ATOM 1036 N N . GLU A 1 135 ? 19.754 18.282 56.572 1.00 29.05 133 GLU A N 1
ATOM 1037 C CA . GLU A 1 135 ? 20.328 19.526 56.056 1.00 32.50 133 GLU A CA 1
ATOM 1038 C C . GLU A 1 135 ? 19.708 19.904 54.705 1.00 32.16 133 GLU A C 1
ATOM 1039 O O . GLU A 1 135 ? 19.403 19.024 53.864 1.00 30.65 133 GLU A O 1
ATOM 1045 N N . GLU A 1 136 ? 19.604 21.212 54.456 1.00 31.11 134 GLU A N 1
ATOM 1046 C CA . GLU A 1 136 ? 18.977 21.684 53.247 1.00 30.70 134 GLU A CA 1
ATOM 1047 C C . GLU A 1 136 ? 19.961 21.541 52.071 1.00 31.47 134 GLU A C 1
ATOM 1048 O O . GLU A 1 136 ? 21.169 21.843 52.215 1.00 31.16 134 GLU A O 1
ATOM 1054 N N . VAL A 1 137 ? 19.436 21.165 50.904 1.00 31.08 135 VAL A N 1
ATOM 1055 C CA . VAL A 1 137 ? 20.255 21.030 49.690 1.00 31.29 135 VAL A CA 1
ATOM 1056 C C . VAL A 1 137 ? 19.662 21.791 48.531 1.00 31.41 135 VAL A C 1
ATOM 1057 O O . VAL A 1 137 ? 20.069 21.584 47.400 1.00 30.85 135 VAL A O 1
ATOM 1061 N N . THR A 1 138 ? 18.702 22.679 48.794 1.00 33.04 136 THR A N 1
ATOM 1062 C CA . THR A 1 138 ? 18.031 23.422 47.696 1.00 34.95 136 THR A CA 1
ATOM 1063 C C . THR A 1 138 ? 19.038 23.953 46.657 1.00 37.71 136 THR A C 1
ATOM 1064 O O . THR A 1 138 ? 18.861 23.777 45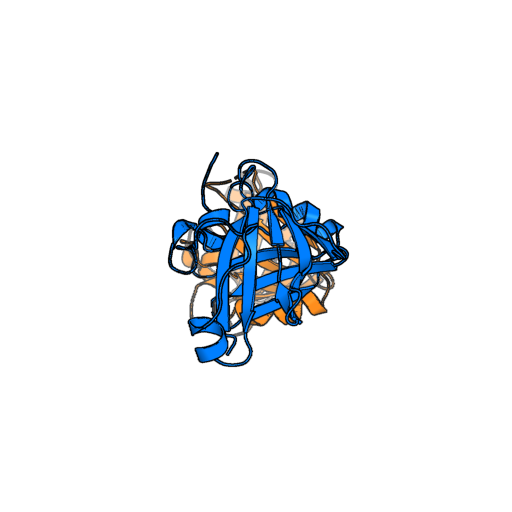.442 1.00 37.57 136 THR A O 1
ATOM 1068 N N . GLU A 1 139 ? 20.141 24.505 47.148 1.00 39.82 137 GLU A N 1
ATOM 1069 C CA . GLU A 1 139 ? 21.131 25.121 46.277 1.00 42.96 137 GLU A CA 1
ATOM 1070 C C . GLU A 1 139 ? 22.307 24.223 45.850 1.00 43.47 137 GLU A C 1
ATOM 1071 O O . GLU A 1 139 ? 23.194 24.654 45.095 1.00 44.88 137 GLU A O 1
ATOM 1077 N N . ASP A 1 140 ? 22.343 22.982 46.306 1.00 42.57 138 ASP A N 1
ATOM 1078 C CA . ASP A 1 140 ? 23.480 22.176 45.984 1.00 41.64 138 ASP A CA 1
ATOM 1079 C C . ASP A 1 140 ? 23.188 21.593 44.618 1.00 42.13 138 ASP A C 1
ATOM 1080 O O . ASP A 1 140 ? 22.161 20.955 44.416 1.00 41.90 138 ASP A O 1
ATOM 1085 N N . LYS A 1 141 ? 24.083 21.866 43.668 1.00 42.22 139 LYS A N 1
ATOM 1086 C CA . LYS A 1 141 ? 23.944 21.392 42.298 1.00 42.12 139 LYS A CA 1
ATOM 1087 C C . LYS A 1 141 ? 24.026 19.864 42.285 1.00 41.15 139 LYS A C 1
ATOM 1088 O O . LYS A 1 141 ? 23.470 19.225 41.406 1.00 40.95 139 LYS A O 1
ATOM 1094 N N . ARG A 1 142 ? 24.728 19.302 43.260 1.00 39.98 140 ARG A N 1
ATOM 1095 C CA . ARG A 1 142 ? 24.911 17.877 43.312 1.00 40.78 140 ARG A CA 1
ATOM 1096 C C . ARG A 1 142 ? 23.626 17.056 43.510 1.00 39.13 140 ARG A C 1
ATOM 1097 O O . ARG A 1 142 ? 23.591 15.875 43.162 1.00 38.98 140 ARG A O 1
ATOM 1105 N N . TYR A 1 143 ? 22.574 17.685 44.016 1.00 37.52 141 TYR A N 1
ATOM 1106 C CA . TYR A 1 143 ? 21.344 16.977 44.365 1.00 35.64 141 TYR A CA 1
ATOM 1107 C C . TYR A 1 143 ? 20.237 17.243 43.374 1.00 35.52 141 TYR A C 1
ATOM 1108 O O . TYR A 1 143 ? 19.146 16.764 43.526 1.00 33.54 141 TYR A O 1
ATOM 1117 N N . LYS A 1 144 ? 20.533 18.038 42.347 1.00 35.91 142 LYS A N 1
ATOM 1118 C CA . LYS A 1 144 ? 19.636 18.195 41.238 1.00 36.07 142 LYS A CA 1
ATOM 1119 C C . LYS A 1 144 ? 19.457 16.840 40.530 1.00 36.57 142 LYS A C 1
ATOM 1120 O O . LYS A 1 144 ? 20.394 16.031 40.508 1.00 34.87 142 LYS A O 1
ATOM 1126 N N . ASN A 1 145 ? 18.261 16.610 39.963 1.00 36.70 143 ASN A N 1
ATOM 1127 C CA . ASN A 1 145 ? 17.928 15.363 39.258 1.00 37.58 143 ASN A CA 1
ATOM 1128 C C . ASN A 1 145 ? 18.910 14.822 38.194 1.00 38.10 143 ASN A C 1
ATOM 1129 O O . ASN A 1 145 ? 19.265 13.625 38.224 1.00 36.53 143 ASN A O 1
ATOM 1134 N N . LYS A 1 146 ? 19.373 15.677 37.263 1.00 36.22 144 LYS A N 1
ATOM 1135 C CA . LYS A 1 146 ? 20.328 15.205 36.235 1.00 36.25 144 LYS A CA 1
ATOM 1136 C C . LYS A 1 146 ? 21.731 14.927 36.782 1.00 34.65 144 LYS A C 1
ATOM 1137 O O . LYS A 1 146 ? 22.424 13.998 36.353 1.00 35.42 144 LYS A O 1
ATOM 1143 N N . ALA A 1 147 ? 22.150 15.748 37.727 1.00 32.09 145 ALA A N 1
ATOM 1144 C CA . ALA A 1 147 ? 23.355 15.500 38.456 1.00 30.88 145 ALA A CA 1
ATOM 1145 C C . ALA A 1 147 ? 23.315 14.127 39.138 1.00 29.21 145 ALA A C 1
ATOM 1146 O O . ALA A 1 147 ? 24.314 13.381 39.152 1.00 29.73 145 ALA A O 1
ATOM 1148 N N . LEU A 1 148 ? 22.179 13.812 39.7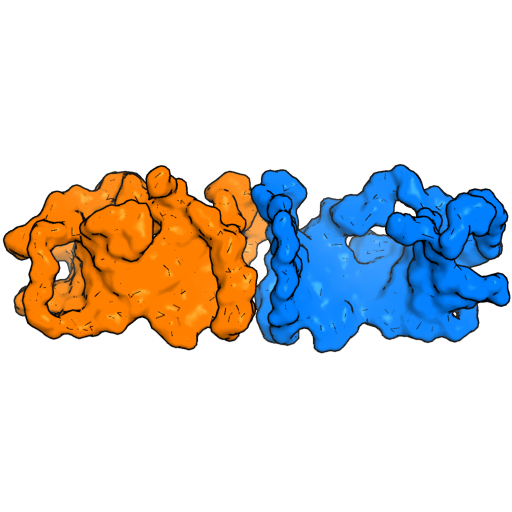45 1.00 28.29 146 LEU A N 1
ATOM 1149 C CA . LEU A 1 148 ? 21.985 12.482 40.414 1.00 25.98 146 LEU A CA 1
ATOM 1150 C C . LEU A 1 148 ? 22.012 11.387 39.331 1.00 24.81 146 LEU A C 1
ATOM 1151 O O . LEU A 1 148 ? 22.714 10.375 39.436 1.00 24.57 146 LEU A O 1
ATOM 1156 N N . ALA A 1 149 ? 21.257 11.597 38.260 1.00 24.68 147 ALA A N 1
ATOM 1157 C CA . ALA A 1 149 ? 21.299 10.624 37.188 1.00 24.83 147 ALA A CA 1
ATOM 1158 C C . ALA A 1 149 ? 22.720 10.370 36.644 1.00 25.55 147 ALA A C 1
ATOM 1159 O O . ALA A 1 149 ? 23.166 9.188 36.463 1.00 23.99 147 ALA A O 1
ATOM 1161 N N . LEU A 1 150 ? 23.505 11.449 36.480 1.00 28.18 148 LEU A N 1
ATOM 1162 C CA . LEU A 1 150 ? 24.867 11.294 35.877 1.00 30.25 148 LEU A CA 1
ATOM 1163 C C . LEU A 1 150 ? 25.984 10.890 36.813 1.00 31.07 148 LEU A C 1
ATOM 1164 O O . LEU A 1 150 ? 27.058 10.483 36.364 1.00 30.24 148 LEU A O 1
ATOM 1169 N N . SER A 1 151 ? 25.732 10.921 38.124 1.00 32.00 149 SER A N 1
ATOM 1170 C CA . SER A 1 151 ? 26.747 10.442 39.064 1.00 33.05 149 SER A CA 1
ATOM 1171 C C . SER A 1 151 ? 26.856 8.941 38.907 1.00 34.49 149 SER A C 1
ATOM 1172 O O . SER A 1 151 ? 25.943 8.260 38.383 1.00 32.44 149 SER A O 1
ATOM 1175 N N . ILE A 1 152 ? 27.957 8.420 39.415 1.00 37.45 150 ILE A N 1
ATOM 1176 C CA . ILE A 1 152 ? 28.406 7.066 39.181 1.00 40.94 150 ILE A CA 1
ATOM 1177 C C . ILE A 1 152 ? 28.778 6.265 40.476 1.00 42.39 150 ILE A C 1
ATOM 1178 O O . ILE A 1 152 ? 29.260 6.844 41.447 1.00 42.50 150 ILE A O 1
ATOM 1183 N N . PRO A 1 153 ? 28.556 4.932 40.475 1.00 44.05 151 PRO A N 1
ATOM 1184 C CA . PRO A 1 153 ? 28.883 4.044 41.593 1.00 45.94 151 PRO A CA 1
ATOM 1185 C C . PRO A 1 153 ? 30.372 4.116 41.990 1.00 47.77 151 PRO A C 1
ATOM 1186 O O . PRO A 1 153 ? 31.205 4.722 41.302 1.00 49.18 151 PRO A O 1
ATOM 1191 N N . THR B 1 4 ? 28.677 -9.661 3.778 1.00 54.32 2 THR B N 1
ATOM 1192 C CA . THR B 1 4 ? 28.384 -8.290 3.290 1.00 54.99 2 THR B CA 1
ATOM 1193 C C . THR B 1 4 ? 28.038 -8.271 1.797 1.00 54.16 2 THR B C 1
ATOM 1194 O O . THR B 1 4 ? 28.781 -8.793 0.965 1.00 53.46 2 THR B O 1
ATOM 1198 N N . GLU B 1 5 ? 26.912 -7.645 1.476 1.00 53.72 3 GLU B N 1
ATOM 1199 C CA . GLU B 1 5 ? 26.431 -7.592 0.102 1.00 53.28 3 GLU B CA 1
ATOM 1200 C C . GLU B 1 5 ? 27.354 -6.805 -0.825 1.00 51.62 3 GLU B C 1
ATOM 1201 O O . GLU B 1 5 ? 28.093 -5.889 -0.427 1.00 50.84 3 GLU B O 1
ATOM 1207 N N . ILE B 1 6 ? 27.322 -7.211 -2.076 1.00 50.72 4 ILE B N 1
ATOM 1208 C CA . ILE B 1 6 ? 28.082 -6.529 -3.088 1.00 49.65 4 ILE B CA 1
ATOM 1209 C C . ILE B 1 6 ? 27.153 -5.859 -4.109 1.00 46.97 4 ILE B C 1
ATOM 1210 O O . ILE B 1 6 ? 26.243 -6.479 -4.687 1.00 46.30 4 ILE B O 1
ATOM 1215 N N . GLU B 1 7 ? 27.446 -4.584 -4.294 1.00 45.47 5 GLU B N 1
ATOM 1216 C CA . GLU B 1 7 ? 26.531 -3.629 -4.911 1.00 44.13 5 GLU B CA 1
ATOM 1217 C C . GLU B 1 7 ? 27.274 -2.443 -5.558 1.00 41.30 5 GLU B C 1
ATOM 1218 O O . GLU B 1 7 ? 28.357 -2.056 -5.143 1.00 41.60 5 GLU B O 1
ATOM 1224 N N . ARG B 1 8 ? 26.663 -1.894 -6.598 1.00 37.41 6 ARG B N 1
ATOM 1225 C CA . ARG B 1 8 ? 27.130 -0.695 -7.232 1.00 32.61 6 ARG B CA 1
ATOM 1226 C C . ARG B 1 8 ? 25.905 0.207 -7.330 1.00 30.37 6 ARG B C 1
ATOM 1227 O O . ARG B 1 8 ? 24.779 -0.278 -7.430 1.00 28.12 6 ARG B O 1
ATOM 1235 N N . LYS B 1 9 ? 26.148 1.501 -7.271 1.00 28.40 7 LYS B N 1
ATOM 1236 C CA . LYS B 1 9 ? 25.057 2.487 -7.310 1.00 27.04 7 LYS B CA 1
ATOM 1237 C C . LYS B 1 9 ? 25.298 3.526 -8.415 1.00 26.76 7 LYS B C 1
ATOM 1238 O O . LYS B 1 9 ? 26.436 4.005 -8.575 1.00 27.01 7 LYS B O 1
ATOM 1244 N N . PHE B 1 10 ? 24.217 3.915 -9.112 1.00 25.42 8 PHE B N 1
ATOM 1245 C CA . PHE B 1 10 ? 24.314 4.862 -10.227 1.00 26.26 8 PHE B CA 1
ATOM 1246 C C . PHE B 1 10 ? 23.235 5.956 -10.157 1.00 25.96 8 PHE B C 1
ATOM 1247 O O . PHE B 1 10 ? 22.170 5.707 -9.631 1.00 24.18 8 PHE B O 1
ATOM 1255 N N . LEU B 1 11 ? 23.521 7.133 -10.715 1.00 24.93 9 LEU B N 1
ATOM 1256 C CA . LEU B 1 11 ? 22.443 8.018 -11.138 1.00 26.57 9 LEU B CA 1
ATOM 1257 C C . LEU B 1 11 ? 21.552 7.272 -12.130 1.00 26.68 9 LEU B C 1
ATOM 1258 O O . LEU B 1 11 ? 21.905 6.163 -12.613 1.00 26.49 9 LEU B O 1
ATOM 1263 N N . VAL B 1 12 ? 20.365 7.816 -12.420 1.00 27.37 10 VAL B N 1
ATOM 1264 C CA . VAL B 1 12 ? 19.443 7.184 -13.343 1.00 28.37 10 VAL B CA 1
ATOM 1265 C C . VAL B 1 12 ? 19.258 8.155 -14.515 1.00 30.21 10 VAL B C 1
ATOM 1266 O O . VAL B 1 12 ? 18.807 9.277 -14.275 1.00 31.15 10 VAL B O 1
ATOM 1270 N N . ALA B 1 13 ? 19.563 7.723 -15.739 1.00 30.46 11 ALA B N 1
ATOM 1271 C CA . ALA B 1 13 ? 19.460 8.585 -16.934 1.00 30.98 11 ALA B CA 1
ATOM 1272 C C . ALA B 1 13 ? 18.006 8.580 -17.436 1.00 30.82 11 ALA B C 1
ATOM 1273 O O . ALA B 1 13 ? 17.416 9.648 -17.723 1.00 31.28 11 ALA B O 1
ATOM 1275 N N . THR B 1 14 ? 17.381 7.418 -17.424 1.00 28.09 12 THR B N 1
ATOM 1276 C CA . THR B 1 14 ? 16.010 7.299 -17.850 1.00 28.42 12 THR B CA 1
ATOM 1277 C C . THR B 1 14 ? 15.247 6.362 -16.908 1.00 28.45 12 THR B C 1
ATOM 1278 O O . THR B 1 14 ? 15.726 5.253 -16.646 1.00 28.01 12 THR B O 1
ATOM 1282 N N . PHE B 1 15 ? 14.082 6.785 -16.396 1.00 26.90 13 PHE B N 1
ATOM 1283 C CA . PHE B 1 15 ? 13.301 5.870 -15.566 1.00 26.31 13 PHE B CA 1
ATOM 1284 C C . PHE B 1 15 ? 12.929 4.636 -16.385 1.00 27.44 13 PHE B C 1
ATOM 1285 O O . PHE B 1 15 ? 12.489 4.787 -17.528 1.00 27.48 13 PHE B O 1
ATOM 1293 N N . PRO B 1 16 ? 13.118 3.413 -15.843 1.00 27.52 14 PRO B N 1
ATOM 1294 C CA . PRO B 1 16 ? 12.927 2.236 -16.692 1.00 28.39 14 PRO B CA 1
ATOM 1295 C C . PRO B 1 16 ? 11.449 1.860 -16.930 1.00 30.67 14 PRO B C 1
ATOM 1296 O O . PRO B 1 16 ? 10.555 2.155 -16.119 1.00 28.08 14 PRO B O 1
ATOM 1300 N N . ASP B 1 17 ? 11.208 1.100 -17.980 1.00 33.06 15 ASP B N 1
ATOM 1301 C CA . ASP B 1 17 ? 9.891 0.561 -18.088 1.00 37.31 15 ASP B CA 1
ATOM 1302 C C . ASP B 1 17 ? 9.935 -0.829 -17.462 1.00 38.21 15 ASP B C 1
ATOM 1303 O O . ASP B 1 17 ? 10.940 -1.175 -16.812 1.00 39.40 15 ASP B O 1
ATOM 1308 N N . GLY B 1 18 ? 8.880 -1.621 -17.574 1.00 38.91 16 GLY B N 1
ATOM 1309 C CA . GLY B 1 18 ? 8.934 -2.958 -16.986 1.00 39.99 16 GLY B CA 1
ATOM 1310 C C . GLY B 1 18 ? 8.269 -3.054 -15.643 1.00 40.16 16 GLY B C 1
ATOM 1311 O O . GLY B 1 18 ? 7.671 -2.087 -15.180 1.00 41.26 16 GLY B O 1
ATOM 1312 N N . GLU B 1 19 ? 8.358 -4.221 -15.021 1.00 40.07 17 GLU B N 1
ATOM 1313 C CA . GLU B 1 19 ? 7.684 -4.486 -13.748 1.00 39.95 17 GLU B CA 1
ATOM 1314 C C . GLU B 1 19 ? 8.425 -3.925 -12.525 1.00 37.53 17 GLU B C 1
ATOM 1315 O O . GLU B 1 19 ? 9.511 -4.413 -12.133 1.00 37.09 17 GLU B O 1
ATOM 1321 N N . LEU B 1 20 ? 7.789 -2.944 -11.889 1.00 36.31 18 LEU B N 1
ATOM 1322 C CA . LEU B 1 20 ? 8.321 -2.263 -10.697 1.00 33.84 18 LEU B CA 1
ATOM 1323 C C . LEU B 1 20 ? 7.394 -2.431 -9.508 1.00 33.99 18 LEU B C 1
ATOM 1324 O O . LEU B 1 20 ? 6.175 -2.341 -9.678 1.00 34.39 18 LEU B O 1
ATOM 1329 N N . HIS B 1 21 ? 7.959 -2.678 -8.317 1.00 31.92 19 HIS B N 1
ATOM 1330 C CA . HIS B 1 21 ? 7.146 -2.642 -7.098 1.00 31.39 19 HIS B CA 1
ATOM 1331 C C . HIS B 1 21 ? 7.504 -1.400 -6.264 1.00 29.39 19 HIS B C 1
ATOM 1332 O O . HIS B 1 21 ? 8.688 -1.211 -5.956 1.00 28.54 19 HIS B O 1
ATOM 1339 N N . ALA B 1 22 ? 6.509 -0.570 -5.942 1.00 26.72 20 ALA B N 1
ATOM 1340 C CA . ALA B 1 22 ? 6.734 0.741 -5.314 1.00 26.86 20 ALA B CA 1
ATOM 1341 C C . ALA B 1 22 ? 6.504 0.716 -3.845 1.00 28.02 20 ALA B C 1
ATOM 1342 O O . ALA B 1 22 ? 5.434 0.260 -3.397 1.00 26.34 20 ALA B O 1
ATOM 1344 N N . VAL B 1 23 ? 7.426 1.305 -3.096 1.00 26.59 21 VAL B N 1
ATOM 1345 C CA . VAL B 1 23 ? 7.223 1.406 -1.644 1.00 27.16 21 VAL B CA 1
ATOM 1346 C C . VAL B 1 23 ? 7.580 2.848 -1.219 1.00 25.75 21 VAL B C 1
ATOM 1347 O O . VAL B 1 23 ? 8.712 3.271 -1.418 1.00 24.56 21 VAL B O 1
ATOM 1351 N N . PRO B 1 24 ? 6.636 3.611 -0.648 1.00 26.19 22 PRO B N 1
ATOM 1352 C CA . PRO B 1 24 ? 7.050 4.961 -0.205 1.00 24.93 22 PRO B CA 1
ATOM 1353 C C . PRO B 1 24 ? 7.848 4.846 1.101 1.00 26.02 22 PRO B C 1
ATOM 1354 O O . PRO B 1 24 ? 7.509 3.995 1.973 1.00 26.63 22 PRO B O 1
ATOM 1358 N N . LEU B 1 25 ? 8.894 5.659 1.256 1.00 23.71 23 LEU B N 1
ATOM 1359 C CA . LEU B 1 25 ? 9.779 5.580 2.440 1.00 23.79 23 LEU B CA 1
ATOM 1360 C C . LEU B 1 25 ? 9.985 6.993 2.973 1.00 22.02 23 LEU B C 1
ATOM 1361 O O . LEU B 1 25 ? 10.133 7.948 2.193 1.00 19.28 23 LEU B O 1
ATOM 1366 N N . ARG B 1 26 ? 10.029 7.140 4.314 1.00 21.90 24 ARG B N 1
ATOM 1367 C CA . ARG B 1 26 ? 10.315 8.431 4.951 1.00 21.52 24 ARG B CA 1
ATOM 1368 C C . ARG B 1 26 ? 11.232 8.053 6.116 1.00 23.00 24 ARG B C 1
ATOM 1369 O O . ARG B 1 26 ? 10.881 7.159 6.891 1.00 22.31 24 ARG B O 1
ATOM 1377 N N . GLN B 1 27 ? 12.386 8.691 6.227 1.00 21.39 25 GLN B N 1
ATOM 1378 C CA . GLN B 1 27 ? 13.318 8.318 7.290 1.00 24.55 25 GLN B CA 1
ATOM 1379 C C . GLN B 1 27 ? 14.050 9.589 7.727 1.00 24.45 25 GLN B C 1
ATOM 1380 O O . GLN B 1 27 ? 14.199 10.527 6.960 1.00 23.25 25 GLN B O 1
ATOM 1386 N N . GLY B 1 28 ? 14.437 9.683 8.995 1.00 22.72 26 GLY B N 1
ATOM 1387 C CA . GLY B 1 28 ? 14.918 10.969 9.474 1.00 22.29 26 GLY B CA 1
ATOM 1388 C C . GLY B 1 28 ? 15.710 10.773 10.776 1.00 24.34 26 GLY B C 1
ATOM 1389 O O . GLY B 1 28 ? 15.402 9.855 11.550 1.00 23.62 26 GLY B O 1
ATOM 1390 N N . TYR B 1 29 ? 16.696 11.620 11.006 1.00 23.73 27 TYR B N 1
ATOM 1391 C CA . TYR B 1 29 ? 17.533 11.525 12.240 1.00 24.10 27 TYR B CA 1
ATOM 1392 C C . TYR B 1 29 ? 17.135 12.513 13.283 1.00 24.12 27 TYR B C 1
ATOM 1393 O O . TYR B 1 29 ? 17.091 13.723 13.025 1.00 22.57 27 TYR B O 1
ATOM 1402 N N . LEU B 1 30 ? 16.924 12.019 14.505 1.00 21.71 28 LEU B N 1
ATOM 1403 C CA . LEU B 1 30 ? 16.643 12.945 15.598 1.00 22.20 28 LEU B CA 1
ATOM 1404 C C . LEU B 1 30 ? 17.929 13.578 16.132 1.00 21.35 28 LEU B C 1
ATOM 1405 O O . LEU B 1 30 ? 17.934 14.721 16.623 1.00 23.68 28 LEU B O 1
ATOM 1410 N N . THR B 1 31 ? 18.996 12.851 15.972 1.00 23.66 29 THR B N 1
ATOM 1411 C CA . THR B 1 31 ? 20.354 13.238 16.406 1.00 23.65 29 THR B CA 1
ATOM 1412 C C . THR B 1 31 ? 21.164 13.833 15.212 1.00 28.03 29 THR B C 1
ATOM 1413 O O . THR B 1 31 ? 20.708 13.774 14.055 1.00 27.02 29 THR B O 1
ATOM 1417 N N . THR B 1 32 ? 22.310 14.447 15.517 1.00 28.72 30 THR B N 1
ATOM 1418 C CA . THR B 1 32 ? 23.280 14.935 14.536 1.00 31.14 30 THR B CA 1
ATOM 1419 C C . THR B 1 32 ? 24.547 14.071 14.773 1.00 31.39 30 THR B C 1
ATOM 1420 O O . THR B 1 32 ? 24.745 13.593 15.892 1.00 28.61 30 THR B O 1
ATOM 1424 N N . PRO B 1 33 ? 25.391 13.844 13.716 1.00 32.36 31 PRO B N 1
ATOM 1425 C CA . PRO B 1 33 ? 26.492 12.832 13.755 1.00 33.64 31 PRO B CA 1
ATOM 1426 C C . PRO B 1 33 ? 27.459 12.933 14.944 1.00 33.15 31 PRO B C 1
ATOM 1427 O O . PRO B 1 33 ? 28.089 11.937 15.291 1.00 35.25 31 PRO B O 1
ATOM 1431 N N . THR B 1 34 ? 27.591 14.099 15.536 1.00 32.81 32 THR B N 1
ATOM 1432 C CA . THR B 1 34 ? 28.500 14.222 16.686 1.00 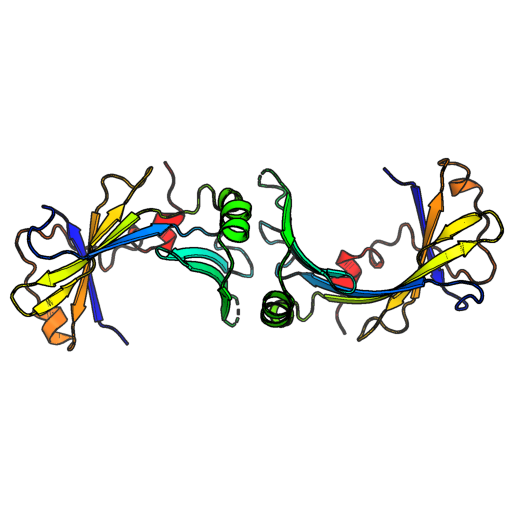34.05 32 THR B CA 1
ATOM 1433 C C . THR B 1 34 ? 27.869 13.827 18.046 1.00 33.08 32 THR B C 1
ATOM 1434 O O . THR B 1 34 ? 28.561 13.796 19.078 1.00 32.68 32 THR B O 1
ATOM 1438 N N . ASP B 1 35 ? 26.570 13.549 18.043 1.00 29.83 33 ASP B N 1
ATOM 1439 C CA . ASP B 1 35 ? 25.916 13.060 19.269 1.00 29.59 33 ASP B CA 1
ATOM 1440 C C . ASP B 1 35 ? 26.499 11.730 19.685 1.00 28.67 33 ASP B C 1
ATOM 1441 O O . ASP B 1 35 ? 27.094 11.029 18.879 1.00 29.50 33 ASP B O 1
ATOM 1446 N N . SER B 1 36 ? 26.257 11.358 20.957 1.00 30.01 34 SER B N 1
ATOM 1447 C CA . SER B 1 36 ? 26.800 10.151 21.544 1.00 28.01 34 SER B CA 1
ATOM 1448 C C . SER B 1 36 ? 26.089 8.954 21.001 1.00 28.33 34 SER B C 1
ATOM 1449 O O . SER B 1 36 ? 26.591 7.835 21.028 1.00 27.71 34 SER B O 1
ATOM 1452 N N . ILE B 1 37 ? 24.863 9.165 20.532 1.00 26.47 35 ILE B N 1
ATOM 1453 C CA . ILE B 1 37 ? 24.114 8.074 19.982 1.00 23.79 35 ILE B CA 1
ATOM 1454 C C . ILE B 1 37 ? 23.532 8.544 18.607 1.00 23.51 35 ILE B C 1
ATOM 1455 O O . ILE B 1 37 ? 23.513 9.746 18.341 1.00 22.41 35 ILE B O 1
ATOM 1460 N N . GLU B 1 38 ? 23.095 7.586 17.783 1.00 25.12 36 GLU B N 1
ATOM 1461 C CA . GLU B 1 38 ? 22.275 7.866 16.587 1.00 25.33 36 GLU B CA 1
ATOM 1462 C C . GLU B 1 38 ? 20.850 7.386 16.762 1.00 24.71 36 GLU B C 1
ATOM 1463 O O . GLU B 1 38 ? 20.627 6.185 16.972 1.00 27.13 36 GLU B O 1
ATOM 1469 N N . LEU B 1 39 ? 19.882 8.298 16.634 1.00 24.62 37 LEU B N 1
ATOM 1470 C CA . LEU B 1 39 ? 18.478 7.931 16.800 1.00 25.29 37 LEU B CA 1
ATOM 1471 C C . LEU B 1 39 ? 17.738 8.263 15.500 1.00 24.16 37 LEU B C 1
ATOM 1472 O O . LEU B 1 39 ? 17.726 9.416 15.071 1.00 23.86 37 LEU B O 1
ATOM 1477 N N . ARG B 1 40 ? 17.174 7.241 14.867 1.00 24.71 38 ARG B N 1
ATOM 1478 C CA . ARG B 1 40 ? 16.589 7.421 13.537 1.00 24.14 38 ARG B CA 1
ATOM 1479 C C . ARG B 1 40 ? 15.160 6.915 13.550 1.00 23.87 38 ARG B C 1
ATOM 1480 O O . ARG B 1 40 ? 14.848 5.896 14.183 1.00 24.60 38 ARG B O 1
ATOM 1488 N N . LEU B 1 41 ? 14.290 7.635 12.844 1.00 23.47 39 LEU B N 1
ATOM 1489 C CA . LEU B 1 41 ? 12.901 7.275 12.686 1.00 23.13 39 LEU B CA 1
ATOM 1490 C C . LEU B 1 41 ? 12.704 6.834 11.225 1.00 24.27 39 LEU B C 1
ATOM 1491 O O . LEU B 1 41 ? 13.245 7.491 10.336 1.00 22.31 39 LEU B O 1
ATOM 1496 N N . ARG B 1 42 ? 11.997 5.724 10.988 1.00 23.75 40 ARG B N 1
ATOM 1497 C CA . ARG B 1 42 ? 11.665 5.337 9.618 1.00 26.89 40 ARG B CA 1
ATOM 1498 C C . ARG B 1 42 ? 10.257 4.810 9.481 1.00 29.28 40 ARG B C 1
ATOM 1499 O O . ARG B 1 42 ? 9.698 4.132 10.381 1.00 27.04 40 ARG B O 1
ATOM 1507 N N . GLN B 1 43 ? 9.687 5.140 8.320 1.00 29.56 41 GLN B N 1
ATOM 1508 C CA . GLN B 1 43 ? 8.453 4.565 7.925 1.00 31.52 41 GLN B CA 1
ATOM 1509 C C . GLN B 1 43 ? 8.771 3.739 6.688 1.00 33.16 41 GLN B C 1
ATOM 1510 O O . GLN B 1 43 ? 9.432 4.224 5.740 1.00 31.61 41 GLN B O 1
ATOM 1516 N N . GLN B 1 44 ? 8.357 2.497 6.745 1.00 35.97 42 GLN B N 1
ATOM 1517 C CA . GLN B 1 44 ? 8.601 1.540 5.710 1.00 39.55 42 GLN B CA 1
ATOM 1518 C C . GLN B 1 44 ? 7.237 1.089 5.300 1.00 39.52 42 GLN B C 1
ATOM 1519 O O . GLN B 1 44 ? 6.601 0.212 5.919 1.00 39.70 42 GLN B O 1
ATOM 1525 N N . GLY B 1 45 ? 6.725 1.761 4.292 1.00 40.81 43 GLY B N 1
ATOM 1526 C CA . GLY B 1 45 ? 5.338 1.558 3.956 1.00 41.16 43 GLY B CA 1
ATOM 1527 C C . GLY B 1 45 ? 4.369 1.857 5.086 1.00 41.30 43 GLY B C 1
ATOM 1528 O O . GLY B 1 45 ? 4.089 3.030 5.398 1.00 41.80 43 GLY B O 1
ATOM 1529 N N . THR B 1 46 ? 3.860 0.779 5.671 1.00 40.62 44 THR B N 1
ATOM 1530 C CA . THR B 1 46 ? 2.771 0.799 6.641 1.00 40.77 44 THR B CA 1
ATOM 1531 C C . THR B 1 46 ? 3.245 0.518 8.115 1.00 38.32 44 THR B C 1
ATOM 1532 O O . THR B 1 46 ? 2.451 0.370 9.034 1.00 36.86 44 THR B O 1
ATOM 1536 N N . GLU B 1 47 ? 4.547 0.395 8.304 1.00 36.35 45 GLU B N 1
ATOM 1537 C CA . GLU B 1 47 ? 5.072 0.050 9.630 1.00 34.62 45 GLU B CA 1
ATOM 1538 C C . GLU B 1 47 ? 6.061 1.144 9.978 1.00 30.78 45 GLU B C 1
ATOM 1539 O O . GLU B 1 47 ? 6.555 1.804 9.067 1.00 28.90 45 GLU B O 1
ATOM 1545 N N . TYR B 1 48 ? 6.349 1.343 11.278 1.00 27.20 46 TYR B N 1
ATOM 1546 C CA . TYR B 1 48 ? 7.144 2.515 11.726 1.00 25.27 46 TYR B CA 1
ATOM 1547 C C . TYR B 1 48 ? 8.133 2.048 12.771 1.00 24.28 46 TYR B C 1
ATOM 1548 O O . TYR B 1 48 ? 7.757 1.238 13.619 1.00 22.77 46 TYR B O 1
ATOM 1557 N N . PHE B 1 49 ? 9.350 2.573 12.726 1.00 24.11 47 PHE B N 1
ATOM 1558 C CA . PHE B 1 49 ? 10.411 2.115 13.661 1.00 25.29 47 PHE B CA 1
ATOM 1559 C C . PHE B 1 49 ? 11.199 3.286 14.166 1.00 25.50 47 PHE B C 1
ATOM 1560 O O . PHE B 1 49 ? 11.320 4.354 13.484 1.00 24.67 47 PHE B O 1
ATOM 1568 N N . MET B 1 50 ? 11.734 3.118 15.392 1.00 24.22 48 MET B N 1
ATOM 1569 C CA . MET B 1 50 ? 12.766 4.022 15.878 1.00 23.47 48 MET B CA 1
ATOM 1570 C C . MET B 1 50 ? 13.975 3.143 16.192 1.00 24.15 48 MET B C 1
ATOM 1571 O O . MET B 1 50 ? 13.817 2.044 16.800 1.00 23.28 48 MET B O 1
ATOM 1576 N N . THR B 1 51 ? 15.165 3.566 15.736 1.00 23.69 49 THR B N 1
ATOM 1577 C CA . THR B 1 51 ? 16.397 2.779 15.918 1.00 26.46 49 THR B CA 1
ATOM 1578 C C . THR B 1 51 ? 17.374 3.589 16.741 1.00 26.53 49 THR B C 1
ATOM 1579 O O . THR B 1 51 ? 17.547 4.794 16.513 1.00 27.69 49 THR B O 1
ATOM 1583 N N . LEU B 1 52 ? 18.013 2.957 17.717 1.00 27.10 50 LEU B N 1
ATOM 1584 C CA . LEU B 1 52 ? 19.056 3.640 18.490 1.00 27.18 50 LEU B CA 1
ATOM 1585 C C . LEU B 1 52 ? 20.356 2.860 18.278 1.00 28.47 50 LEU B C 1
ATOM 1586 O O . LEU B 1 52 ? 20.382 1.632 18.495 1.00 27.28 50 LEU B O 1
ATOM 1591 N N . LYS B 1 53 ? 21.380 3.570 17.827 1.00 30.84 51 LYS B N 1
ATOM 1592 C CA . LYS B 1 53 ? 22.745 3.036 17.707 1.00 35.37 51 LYS B CA 1
ATOM 1593 C C . LYS B 1 53 ? 23.746 3.820 18.546 1.00 39.31 51 LYS B C 1
ATOM 1594 O O . LYS B 1 53 ? 23.676 5.030 18.653 1.00 39.01 51 LYS B O 1
ATOM 1600 N N . SER B 1 54 ? 24.668 3.106 19.176 1.00 44.90 52 SER B N 1
ATOM 1601 C CA . SER B 1 54 ? 25.765 3.741 19.920 1.00 50.62 52 SER B CA 1
ATOM 1602 C C . SER B 1 54 ? 27.048 2.994 19.630 1.00 53.97 52 SER B C 1
ATOM 1603 O O . SER B 1 54 ? 27.073 1.747 19.677 1.00 53.92 52 SER B O 1
ATOM 1606 N N . GLU B 1 55 ? 28.087 3.753 19.280 1.00 58.01 53 GLU B N 1
ATOM 1607 C CA . GLU B 1 55 ? 29.380 3.159 18.938 1.00 61.82 53 GLU B CA 1
ATOM 1608 C C . GLU B 1 55 ? 30.350 3.259 20.108 1.00 63.85 53 GLU B C 1
ATOM 1609 O O . GLU B 1 55 ? 31.234 2.400 20.265 1.00 65.24 53 GLU B O 1
ATOM 1615 N N . GLY B 1 56 ? 30.186 4.311 20.916 1.00 65.66 54 GLY B N 1
ATOM 1616 C CA . GLY B 1 56 ? 30.721 4.332 22.278 1.00 67.39 54 GLY B CA 1
ATOM 1617 C C . GLY B 1 56 ? 29.620 3.915 23.257 1.00 68.67 54 GLY B C 1
ATOM 1618 O O . GLY B 1 56 ? 29.304 4.666 24.195 1.00 69.12 54 GLY B O 1
ATOM 1619 N N . GLY B 1 57 ? 29.027 2.733 23.033 1.00 69.05 55 GLY B N 1
ATOM 1620 C CA . GLY B 1 57 ? 27.959 2.201 23.891 1.00 69.38 55 GLY B CA 1
ATOM 1621 C C . GLY B 1 57 ? 28.350 1.964 25.344 1.00 69.73 55 GLY B C 1
ATOM 1622 O O . GLY B 1 57 ? 27.697 1.194 26.055 1.00 69.92 55 GLY B O 1
ATOM 1623 N N . ARG B 1 60 ? 25.090 -1.883 23.733 1.00 60.89 58 ARG B N 1
ATOM 1624 C CA . ARG B 1 60 ? 25.439 -3.094 22.972 1.00 61.06 58 ARG B CA 1
ATOM 1625 C C . ARG B 1 60 ? 24.274 -3.621 22.121 1.00 59.41 58 ARG B C 1
ATOM 1626 O O . ARG B 1 60 ? 23.563 -4.557 22.520 1.00 60.05 58 ARG B O 1
ATOM 1634 N N . GLN B 1 61 ? 24.044 -3.004 20.960 1.00 56.66 59 GLN B N 1
ATOM 1635 C CA . GLN B 1 61 ? 24.703 -1.760 20.523 1.00 52.85 59 GLN B CA 1
ATOM 1636 C C . GLN B 1 61 ? 23.722 -1.082 19.551 1.00 49.59 59 GLN B C 1
ATOM 1637 O O . GLN B 1 61 ? 23.888 0.073 19.210 1.00 48.35 59 GLN B O 1
ATOM 1643 N N . GLU B 1 62 ? 22.713 -1.834 19.106 1.00 46.08 60 GLU B N 1
ATOM 1644 C CA . GLU B 1 62 ? 21.631 -1.291 18.292 1.00 43.06 60 GLU B CA 1
ATOM 1645 C C . GLU B 1 62 ? 20.340 -1.747 18.908 1.00 40.28 60 GLU B C 1
ATOM 1646 O O . GLU B 1 62 ? 20.210 -2.914 19.332 1.00 39.52 60 GLU B O 1
ATOM 1652 N N . TYR B 1 63 ? 19.387 -0.830 18.983 1.00 35.26 61 TYR B N 1
ATOM 1653 C CA . TYR B 1 63 ? 18.081 -1.169 19.510 1.00 32.88 61 TYR B CA 1
ATOM 1654 C C . TYR B 1 63 ? 17.085 -0.752 18.465 1.00 32.52 61 TYR B C 1
ATOM 1655 O O . TYR B 1 63 ? 17.272 0.263 17.776 1.00 31.28 61 TYR B O 1
ATOM 1664 N N . GLU B 1 64 ? 16.050 -1.546 18.311 1.00 30.75 62 GLU B N 1
ATOM 1665 C CA . GLU B 1 64 ? 14.995 -1.169 17.394 1.00 32.01 62 GLU B CA 1
ATOM 1666 C C . GLU B 1 64 ? 13.663 -1.372 18.074 1.00 31.06 62 GLU B C 1
ATOM 1667 O O . GLU B 1 64 ? 13.419 -2.448 18.650 1.00 32.32 62 GLU B O 1
ATOM 1673 N N . ILE B 1 65 ? 12.816 -0.351 18.088 1.00 29.00 63 ILE B N 1
ATOM 1674 C CA . ILE B 1 65 ? 11.460 -0.546 18.548 1.00 27.39 63 ILE B CA 1
ATOM 1675 C C . ILE B 1 65 ? 10.524 -0.175 17.417 1.00 26.53 63 ILE B C 1
ATOM 1676 O O . ILE B 1 65 ? 10.692 0.845 16.733 1.00 23.01 63 ILE B O 1
ATOM 1681 N N . GLN B 1 66 ? 9.526 -1.001 17.261 1.00 25.53 64 GLN B N 1
ATOM 1682 C CA . GLN B 1 66 ? 8.429 -0.667 16.367 1.00 26.50 64 GLN B CA 1
ATOM 1683 C C . GLN B 1 66 ? 7.489 0.300 17.079 1.00 25.75 64 GLN B C 1
ATOM 1684 O O . GLN B 1 66 ? 7.216 0.172 18.303 1.00 26.55 64 GLN B O 1
ATOM 1690 N N . ILE B 1 67 ? 6.984 1.295 16.352 1.00 23.56 65 ILE B N 1
ATOM 1691 C CA . ILE B 1 67 ? 6.132 2.284 16.993 1.00 22.21 65 ILE B CA 1
ATOM 1692 C C . ILE B 1 67 ? 4.876 2.426 16.139 1.00 23.72 65 ILE B C 1
ATOM 1693 O O . ILE B 1 67 ? 4.839 1.954 14.995 1.00 24.22 65 ILE B O 1
ATOM 1698 N N . ASP B 1 68 ? 3.848 3.032 16.687 1.00 24.16 66 ASP B N 1
ATOM 1699 C CA . ASP B 1 68 ? 2.683 3.212 15.867 1.00 25.25 66 ASP B CA 1
ATOM 1700 C C . ASP B 1 68 ? 2.748 4.534 15.095 1.00 24.34 66 ASP B C 1
ATOM 1701 O O . ASP B 1 68 ? 3.646 5.368 15.311 1.00 19.95 66 ASP B O 1
ATOM 1706 N N . VAL B 1 69 ? 1.762 4.725 14.235 1.00 24.41 67 VAL B N 1
ATOM 1707 C CA . VAL B 1 69 ? 1.767 5.901 13.351 1.00 25.13 67 VAL B CA 1
ATOM 1708 C C . VAL B 1 69 ? 1.687 7.201 14.119 1.00 22.82 67 VAL B C 1
ATOM 1709 O O . VAL B 1 69 ? 2.292 8.207 13.765 1.00 24.17 67 VAL B O 1
ATOM 1713 N N . THR B 1 70 ? 0.948 7.203 15.220 1.00 23.43 68 THR B N 1
ATOM 1714 C CA . THR B 1 70 ? 0.782 8.397 16.025 1.00 22.99 68 THR B CA 1
ATOM 1715 C C . THR B 1 70 ? 2.111 8.752 16.729 1.00 23.88 68 THR B C 1
ATOM 1716 O O . THR B 1 70 ? 2.554 9.921 16.704 1.00 22.75 68 THR B O 1
ATOM 1720 N N . GLN B 1 71 ? 2.774 7.751 17.309 1.00 21.94 69 GLN B N 1
ATOM 1721 C CA . GLN B 1 71 ? 4.088 8.015 17.872 1.00 21.89 69 GLN B CA 1
ATOM 1722 C C . GLN B 1 71 ? 5.027 8.556 16.804 1.00 21.26 69 GLN B C 1
ATOM 1723 O O . GLN B 1 71 ? 5.749 9.520 17.040 1.00 21.88 69 GLN B O 1
ATOM 1729 N N . PHE B 1 72 ? 4.995 7.932 15.633 1.00 21.06 70 PHE B N 1
ATOM 1730 C CA . PHE B 1 72 ? 5.892 8.356 14.539 1.00 19.97 70 PHE B CA 1
ATOM 1731 C C . PHE B 1 72 ? 5.629 9.803 14.139 1.00 18.74 70 PHE B C 1
ATOM 1732 O O . PHE B 1 72 ? 6.553 10.610 14.064 1.00 18.13 70 PHE B O 1
ATOM 1740 N N . GLU B 1 73 ? 4.356 10.153 13.894 1.00 20.15 71 GLU B N 1
ATOM 1741 C CA . GLU B 1 73 ? 4.042 11.491 13.368 1.00 20.46 71 GLU B CA 1
ATOM 1742 C C . GLU B 1 73 ? 4.199 12.566 14.399 1.00 20.88 71 GLU B C 1
ATOM 1743 O O . GLU B 1 73 ? 4.505 13.699 14.076 1.00 20.00 71 GLU B O 1
ATOM 1749 N N . MET B 1 74 ? 4.092 12.197 15.674 1.00 21.26 72 MET B N 1
ATOM 1750 C CA . MET B 1 74 ? 4.404 13.161 16.735 1.00 21.95 72 MET B CA 1
ATOM 1751 C C . MET B 1 74 ? 5.895 13.479 16.813 1.00 22.06 72 MET B C 1
ATOM 1752 O O . MET B 1 74 ? 6.310 14.626 17.069 1.00 21.46 72 MET B O 1
ATOM 1757 N N . LEU B 1 75 ? 6.732 12.471 16.599 1.00 21.62 73 LEU B N 1
ATOM 1758 C CA . LEU B 1 75 ? 8.151 12.721 16.633 1.00 21.68 73 LEU B CA 1
ATOM 1759 C C . LEU B 1 75 ? 8.776 13.175 15.314 1.00 22.62 73 LEU B C 1
ATOM 1760 O O . LEU B 1 75 ? 9.837 13.796 15.331 1.00 21.92 73 LEU B O 1
ATOM 1765 N N . TRP B 1 76 ? 8.182 12.789 14.193 1.00 21.22 74 TRP B N 1
ATOM 1766 C CA . TRP B 1 76 ? 8.717 13.191 12.878 1.00 21.42 74 TRP B CA 1
ATOM 1767 C C . TRP B 1 76 ? 9.226 14.665 12.717 1.00 20.65 74 TRP B C 1
ATOM 1768 O O . TRP B 1 76 ? 10.279 14.861 12.120 1.00 21.73 74 TRP B O 1
ATOM 1779 N N . PRO B 1 77 ? 8.489 15.672 13.213 1.00 20.66 75 PRO B N 1
ATOM 1780 C CA . PRO B 1 77 ? 8.893 17.053 13.083 1.00 21.48 75 PRO B CA 1
ATOM 1781 C C . PRO B 1 77 ? 10.274 17.361 13.707 1.00 24.21 75 PRO B C 1
ATOM 1782 O O . PRO B 1 77 ? 10.904 18.360 13.336 1.00 23.84 75 PRO B O 1
ATOM 1786 N N . ALA B 1 78 ? 10.743 16.490 14.621 1.00 22.42 76 ALA B N 1
ATOM 1787 C CA . ALA B 1 78 ? 12.044 16.714 15.253 1.00 24.25 76 ALA B CA 1
ATOM 1788 C C . ALA B 1 78 ? 13.193 16.184 14.350 1.00 23.55 76 ALA B C 1
ATOM 1789 O O . ALA B 1 78 ? 14.389 16.220 14.733 1.00 24.76 76 ALA B O 1
ATOM 1791 N N . THR B 1 79 ? 12.818 15.654 13.171 1.00 22.75 77 THR B N 1
ATOM 1792 C CA . THR B 1 79 ? 13.798 15.238 12.147 1.00 23.39 77 THR B CA 1
ATOM 1793 C C . THR B 1 79 ? 14.067 16.319 11.061 1.00 24.40 77 THR B C 1
ATOM 1794 O O . THR B 1 79 ? 14.865 16.106 10.184 1.00 23.01 77 THR B O 1
ATOM 1798 N N . GLU B 1 80 ? 13.421 17.457 11.168 1.00 25.32 78 GLU B N 1
ATOM 1799 C CA . GLU B 1 80 ? 13.461 18.453 10.104 1.00 27.00 78 GLU B CA 1
ATOM 1800 C C . GLU B 1 80 ? 14.879 18.813 9.826 1.00 26.05 78 GLU B C 1
ATOM 1801 O O . GLU B 1 80 ? 15.631 19.098 10.737 1.00 24.59 78 GLU B O 1
ATOM 1807 N N . GLY B 1 81 ? 15.253 18.730 8.542 1.00 25.29 79 GLY B N 1
ATOM 1808 C CA . GLY B 1 81 ? 16.588 19.126 8.079 1.00 25.40 79 GLY B CA 1
ATOM 1809 C C . GLY B 1 81 ? 17.512 17.945 8.032 1.00 23.63 79 GLY B C 1
ATOM 1810 O O . GLY B 1 81 ? 18.641 18.040 7.516 1.00 24.52 79 GLY B O 1
ATOM 1811 N N . ARG B 1 82 ? 17.073 16.801 8.580 1.00 23.85 80 ARG B N 1
ATOM 1812 C CA . ARG B 1 82 ? 17.906 15.598 8.524 1.00 22.74 80 ARG B CA 1
ATOM 1813 C C . ARG B 1 82 ? 17.112 14.393 8.020 1.00 22.78 80 ARG B C 1
ATOM 1814 O O . ARG B 1 82 ? 17.112 13.328 8.622 1.00 22.11 80 ARG B O 1
ATOM 1822 N N . ARG B 1 83 ? 16.424 14.553 6.887 1.00 22.12 81 ARG B N 1
ATOM 1823 C CA . ARG B 1 83 ? 15.445 13.565 6.480 1.00 20.61 81 ARG B CA 1
ATOM 1824 C C . ARG B 1 83 ? 15.715 13.153 5.031 1.00 19.83 81 ARG B C 1
ATOM 1825 O O . ARG B 1 83 ? 16.232 13.955 4.280 1.00 19.03 81 ARG B O 1
ATOM 1833 N N . VAL B 1 84 ? 15.315 11.941 4.665 1.00 20.20 82 VAL B N 1
ATOM 1834 C CA . VAL B 1 84 ? 15.285 11.513 3.253 1.00 23.11 82 VAL B CA 1
ATOM 1835 C C . VAL B 1 84 ? 13.898 10.933 3.026 1.00 23.64 82 VAL B C 1
ATOM 1836 O O . VAL B 1 84 ? 13.466 10.005 3.773 1.00 24.49 82 VAL B O 1
ATOM 1840 N N . GLU B 1 85 ? 13.196 11.470 2.037 1.00 22.51 83 GLU B N 1
ATOM 1841 C CA . GLU B 1 85 ? 11.883 10.903 1.645 1.00 22.10 83 GLU B CA 1
ATOM 1842 C C . GLU B 1 85 ? 11.959 10.492 0.169 1.00 21.92 83 GLU B C 1
ATOM 1843 O O . GLU B 1 85 ? 12.532 11.220 -0.646 1.00 21.44 83 GLU B O 1
ATOM 1849 N N . LYS B 1 86 ? 11.449 9.334 -0.172 1.00 18.06 84 LYS B N 1
ATOM 1850 C CA . LYS B 1 86 ? 11.660 8.881 -1.547 1.00 19.80 84 LYS B CA 1
ATOM 1851 C C . LYS B 1 86 ? 10.673 7.772 -1.774 1.00 20.29 84 LYS B C 1
ATOM 1852 O O . LYS B 1 86 ? 10.115 7.244 -0.786 1.00 20.01 84 LYS B O 1
ATOM 1858 N N . THR B 1 87 ? 10.421 7.426 -3.040 1.00 20.09 85 THR B N 1
ATOM 1859 C CA . THR B 1 87 ? 9.712 6.168 -3.368 1.00 20.44 85 THR B CA 1
ATOM 1860 C C . THR B 1 87 ? 10.740 5.245 -3.922 1.00 20.94 85 THR B C 1
ATOM 1861 O O . THR B 1 87 ? 11.544 5.656 -4.781 1.00 19.13 85 THR B O 1
ATOM 1865 N N . ARG B 1 88 ? 10.745 4.016 -3.417 1.00 20.41 86 ARG B N 1
ATOM 1866 C CA . ARG B 1 88 ? 11.712 2.999 -3.831 1.00 21.29 86 ARG B CA 1
ATOM 1867 C C . ARG B 1 88 ? 11.022 1.989 -4.713 1.00 21.77 86 ARG B C 1
ATOM 1868 O O . ARG B 1 88 ? 10.047 1.351 -4.273 1.00 22.81 86 ARG B O 1
ATOM 1876 N N . TYR B 1 89 ? 11.565 1.775 -5.905 1.00 20.57 87 TYR B N 1
ATOM 1877 C CA . TYR B 1 89 ? 11.001 0.784 -6.873 1.00 22.87 87 TYR B CA 1
ATOM 1878 C C . TYR B 1 89 ? 11.941 -0.407 -6.964 1.00 23.69 87 TYR B C 1
ATOM 1879 O O . TYR B 1 89 ? 13.138 -0.208 -7.224 1.00 24.05 87 TYR B O 1
ATOM 1888 N N . SER B 1 90 ? 11.416 -1.614 -6.753 1.00 24.70 88 SER B N 1
ATOM 1889 C CA . SER B 1 90 ? 12.201 -2.842 -6.893 1.00 27.12 88 SER B CA 1
ATOM 1890 C C . SER B 1 90 ? 11.911 -3.478 -8.241 1.00 27.20 88 SER B C 1
ATOM 1891 O O . SER B 1 90 ? 10.741 -3.600 -8.681 1.00 27.15 88 SER B O 1
ATOM 1894 N N . GLY B 1 91 ? 12.980 -3.880 -8.913 1.00 28.30 89 GLY B N 1
ATOM 1895 C CA . GLY B 1 91 ? 12.831 -4.503 -10.226 1.00 28.06 89 GLY B CA 1
ATOM 1896 C C . GLY B 1 91 ? 13.960 -5.497 -10.511 1.00 29.60 89 GLY B C 1
ATOM 1897 O O . GLY B 1 91 ? 14.702 -5.853 -9.615 1.00 27.42 89 GLY B O 1
ATOM 1898 N N . LYS B 1 92 ? 14.096 -5.875 -11.774 1.00 30.33 90 LYS B N 1
ATOM 1899 C CA . LYS B 1 92 ? 15.057 -6.903 -12.154 1.00 33.56 90 LYS B CA 1
ATOM 1900 C C . LYS B 1 92 ? 15.499 -6.571 -13.549 1.00 31.75 90 LYS B C 1
ATOM 1901 O O . LYS B 1 92 ? 14.672 -6.275 -14.382 1.00 33.00 90 LYS B O 1
ATOM 1907 N N . LEU B 1 93 ? 16.800 -6.576 -13.809 1.00 30.97 91 LEU B N 1
ATOM 1908 C CA . LEU B 1 93 ? 17.331 -6.372 -15.154 1.00 30.51 91 LEU B CA 1
ATOM 1909 C C . LEU B 1 93 ? 17.086 -7.628 -16.005 1.00 30.23 91 LEU B C 1
ATOM 1910 O O . LEU B 1 93 ? 16.889 -8.689 -15.428 1.00 29.56 91 LEU B O 1
ATOM 1915 N N . PRO B 1 94 ? 17.173 -7.530 -17.351 1.00 31.95 92 PRO B N 1
ATOM 1916 C CA . PRO B 1 94 ? 16.990 -8.717 -18.216 1.00 32.59 92 PRO B CA 1
ATOM 1917 C C . PRO B 1 94 ? 17.819 -9.954 -17.854 1.00 33.72 92 PRO B C 1
ATOM 1918 O O . PRO B 1 94 ? 17.299 -11.068 -17.944 1.00 35.08 92 PRO B O 1
ATOM 1922 N N . ASP B 1 95 ? 19.067 -9.766 -17.425 1.00 33.54 93 ASP B N 1
ATOM 1923 C CA . ASP B 1 95 ? 19.984 -10.841 -17.003 1.00 34.15 93 ASP B CA 1
ATOM 1924 C C . ASP B 1 95 ? 19.644 -11.442 -15.628 1.00 34.38 93 ASP B C 1
ATOM 1925 O O . ASP B 1 95 ? 20.316 -12.416 -15.167 1.00 33.67 93 ASP B O 1
ATOM 1930 N N . GLY B 1 96 ? 18.633 -10.838 -14.967 1.00 33.27 94 GLY B N 1
ATOM 1931 C CA . GLY B 1 96 ? 18.213 -11.221 -13.636 1.00 32.40 94 GLY B CA 1
ATOM 1932 C C . GLY B 1 96 ? 18.773 -10.513 -12.413 1.00 31.16 94 GLY B C 1
ATOM 1933 O O . GLY B 1 96 ? 18.402 -10.901 -11.300 1.00 31.10 94 GLY B O 1
ATOM 1934 N N . GLN B 1 97 ? 19.679 -9.519 -12.544 1.00 30.47 95 GLN B N 1
ATOM 1935 C CA . GLN B 1 97 ? 20.171 -8.833 -11.347 1.00 30.78 95 GLN B CA 1
ATOM 1936 C C . GLN B 1 97 ? 19.034 -8.021 -10.778 1.00 30.48 95 GLN B C 1
ATOM 1937 O O . GLN B 1 97 ? 18.374 -7.307 -11.535 1.00 30.47 95 GLN B O 1
ATOM 1943 N N . LEU B 1 98 ? 18.859 -8.099 -9.466 1.00 31.48 96 LEU B N 1
ATOM 1944 C CA . LEU B 1 98 ? 17.828 -7.298 -8.774 1.00 32.00 96 LEU B CA 1
ATOM 1945 C C . LEU B 1 98 ? 18.333 -5.861 -8.614 1.00 30.43 96 LEU B C 1
ATOM 1946 O O . LEU B 1 98 ? 19.538 -5.640 -8.420 1.00 29.45 96 LEU B O 1
ATOM 1951 N N . PHE B 1 99 ? 17.428 -4.890 -8.768 1.00 29.55 97 PHE B N 1
ATOM 1952 C CA . PHE B 1 99 ? 17.794 -3.503 -8.502 1.00 27.11 97 PHE B CA 1
ATOM 1953 C C . PHE B 1 99 ? 16.763 -2.794 -7.613 1.00 26.31 97 PHE B C 1
ATOM 1954 O O . PHE B 1 99 ? 15.619 -3.219 -7.517 1.00 26.56 97 PHE B O 1
ATOM 1962 N N A GLU B 1 100 ? 17.195 -1.694 -7.012 0.50 25.09 98 GLU B N 1
ATOM 1963 N N B GLU B 1 100 ? 17.222 -1.760 -6.896 0.50 25.62 98 GLU B N 1
ATOM 1964 C CA A GLU B 1 100 ? 16.300 -0.849 -6.251 0.50 24.03 98 GLU B CA 1
ATOM 1965 C CA B GLU B 1 100 ? 16.336 -0.839 -6.168 0.50 25.00 98 GLU B CA 1
ATOM 1966 C C A GLU B 1 100 ? 16.550 0.563 -6.731 0.50 22.83 98 GLU B C 1
ATOM 1967 C C B GLU B 1 100 ? 16.554 0.535 -6.790 0.50 23.41 98 GLU B C 1
ATOM 1968 O O A GLU B 1 100 ? 17.700 1.031 -6.792 0.50 21.18 98 GLU B O 1
ATOM 1969 O O B GLU B 1 100 ? 17.701 0.981 -6.957 0.50 21.91 98 GLU B O 1
ATOM 1980 N N . LEU B 1 101 ? 15.464 1.235 -7.086 1.00 22.15 99 LEU B N 1
ATOM 1981 C CA . LEU B 1 101 ? 15.570 2.497 -7.768 1.00 22.11 99 LEU B CA 1
ATOM 1982 C C . LEU B 1 101 ? 14.834 3.512 -6.895 1.00 20.99 99 LEU B C 1
ATOM 1983 O O . LEU B 1 101 ? 13.636 3.374 -6.679 1.00 21.76 99 LEU B O 1
ATOM 1988 N N . ASP B 1 102 ? 15.544 4.496 -6.393 1.00 20.37 100 ASP B N 1
ATOM 1989 C CA . ASP B 1 102 ? 14.948 5.504 -5.545 1.00 20.61 100 ASP B CA 1
ATOM 1990 C C . ASP B 1 102 ? 14.645 6.772 -6.286 1.00 19.71 100 ASP B C 1
ATOM 1991 O O . ASP B 1 102 ? 15.546 7.341 -6.901 1.00 19.71 100 ASP B O 1
ATOM 1996 N N . VAL B 1 103 ? 13.413 7.270 -6.139 1.00 19.33 101 VAL B N 1
ATOM 1997 C CA . VAL B 1 103 ? 13.005 8.579 -6.684 1.00 18.60 101 VAL B CA 1
ATOM 1998 C C . VAL B 1 103 ? 12.799 9.484 -5.481 1.00 20.07 101 VAL B C 1
ATOM 1999 O O . VAL B 1 103 ? 11.824 9.328 -4.726 1.00 17.25 101 VAL B O 1
ATOM 2003 N N . PHE B 1 104 ? 13.717 10.430 -5.311 1.00 18.52 102 PHE B N 1
ATOM 2004 C CA . PHE B 1 104 ? 13.734 11.260 -4.085 1.00 19.97 102 PHE B CA 1
ATOM 2005 C C . PHE B 1 104 ? 12.705 12.403 -4.152 1.00 21.19 102 PHE B C 1
ATOM 2006 O O . PHE B 1 104 ? 12.437 13.004 -5.244 1.00 21.29 102 PHE B O 1
ATOM 2014 N N . ALA B 1 105 ? 12.147 12.742 -2.989 1.00 21.29 103 ALA B N 1
ATOM 2015 C CA . ALA B 1 105 ? 11.125 13.778 -2.853 1.00 21.05 103 ALA B CA 1
ATOM 2016 C C . ALA B 1 105 ? 11.753 14.985 -2.172 1.00 23.20 103 ALA B C 1
ATOM 2017 O O . ALA B 1 105 ? 12.930 14.937 -1.714 1.00 21.30 103 ALA B O 1
ATOM 2019 N N . GLY B 1 106 ? 10.956 16.049 -2.047 1.00 23.00 104 GLY B N 1
ATOM 2020 C CA . GLY B 1 106 ? 11.378 17.299 -1.398 1.00 24.53 104 GLY B CA 1
ATOM 2021 C C . GLY B 1 106 ? 12.601 17.887 -2.032 1.00 25.59 104 GLY B C 1
ATOM 2022 O O . GLY B 1 106 ? 12.755 17.827 -3.266 1.00 25.61 104 GLY B O 1
ATOM 2023 N N . HIS B 1 107 ? 13.507 18.442 -1.227 1.00 24.25 105 HIS B N 1
ATOM 2024 C CA . HIS B 1 107 ? 14.574 19.220 -1.808 1.00 24.05 105 HIS B CA 1
ATOM 2025 C C . HIS B 1 107 ? 15.614 18.354 -2.539 1.00 23.83 105 HIS B C 1
ATOM 2026 O O . HIS B 1 107 ? 16.398 18.924 -3.332 1.00 22.32 105 HIS B O 1
ATOM 2033 N N . LEU B 1 108 ? 15.582 17.022 -2.337 1.00 20.90 106 LEU B N 1
ATOM 2034 C CA . LEU B 1 108 ? 16.533 16.163 -3.019 1.00 21.81 106 LEU B CA 1
ATOM 2035 C C . LEU B 1 108 ? 16.086 15.905 -4.461 1.00 22.62 106 LEU B C 1
ATOM 2036 O O . LEU B 1 108 ? 16.863 15.438 -5.283 1.00 21.95 106 LEU B O 1
ATOM 2041 N N . SER B 1 109 ? 14.811 16.174 -4.765 1.00 22.94 107 SER B N 1
ATOM 2042 C CA . SER B 1 109 ? 14.427 16.119 -6.201 1.00 21.82 107 SER B CA 1
ATOM 2043 C C . SER B 1 109 ? 15.331 17.053 -7.058 1.00 22.03 107 SER B C 1
ATOM 2044 O O . SER B 1 109 ? 15.712 18.138 -6.621 1.00 23.22 107 SER B O 1
ATOM 2047 N N . PRO B 1 110 ? 15.671 16.680 -8.275 1.00 22.68 108 PRO B N 1
ATOM 2048 C CA . PRO B 1 110 ? 15.325 15.542 -9.069 1.00 21.08 108 PRO B CA 1
ATOM 2049 C C . PRO B 1 110 ? 16.229 14.301 -8.927 1.00 21.42 108 PRO B C 1
ATOM 2050 O O . PRO B 1 110 ? 16.196 13.432 -9.815 1.00 19.92 108 PRO B O 1
ATOM 2054 N N . LEU B 1 111 ? 16.980 14.163 -7.833 1.00 20.35 109 LEU B N 1
ATOM 2055 C CA . LEU B 1 111 ? 17.862 12.970 -7.735 1.00 18.67 109 LEU B CA 1
ATOM 2056 C C . LEU B 1 111 ? 17.116 11.675 -7.951 1.00 18.89 109 LEU B C 1
ATOM 2057 O O . LEU B 1 111 ? 15.983 11.503 -7.449 1.00 17.26 109 LEU B O 1
ATOM 2062 N N . MET B 1 112 ? 17.717 10.731 -8.697 1.00 19.17 110 MET B N 1
ATOM 2063 C CA . MET B 1 112 ? 17.158 9.382 -8.729 1.00 21.21 110 MET B CA 1
ATOM 2064 C C . MET B 1 112 ? 18.389 8.528 -8.687 1.00 21.95 110 MET B C 1
ATOM 2065 O O . MET B 1 112 ? 19.382 8.818 -9.413 1.00 23.49 110 MET B O 1
ATOM 2070 N N . LEU B 1 113 ? 18.337 7.458 -7.901 1.00 22.09 111 LEU B N 1
ATOM 2071 C CA . LEU B 1 113 ? 19.510 6.531 -7.780 1.00 20.31 111 LEU B CA 1
ATOM 2072 C C . LEU B 1 113 ? 19.114 5.105 -8.041 1.00 21.91 111 LEU B C 1
ATOM 2073 O O . LEU B 1 113 ? 18.010 4.680 -7.651 1.00 22.31 111 LEU B O 1
ATOM 2078 N N . VAL B 1 114 ? 20.022 4.304 -8.630 1.00 21.09 112 VAL B N 1
ATOM 2079 C CA . VAL B 1 114 ? 19.699 2.903 -8.818 1.00 19.55 112 VAL B CA 1
ATOM 2080 C C . VAL B 1 114 ? 20.809 2.083 -8.169 1.00 22.16 112 VAL B C 1
ATOM 2081 O O . VAL B 1 114 ? 21.977 2.366 -8.415 1.00 23.90 112 VAL B O 1
ATOM 2085 N N . GLU B 1 115 ? 20.454 1.133 -7.307 1.00 23.18 113 GLU B N 1
ATOM 2086 C CA . GLU B 1 115 ? 21.476 0.289 -6.697 1.00 24.65 113 GLU B CA 1
ATOM 2087 C C . GLU B 1 115 ? 21.331 -1.161 -7.150 1.00 25.13 113 GLU B C 1
ATOM 2088 O O . GLU B 1 115 ? 20.214 -1.674 -7.144 1.00 23.55 113 GLU B O 1
ATOM 2094 N N . VAL B 1 116 ? 22.447 -1.807 -7.537 1.00 24.86 114 VAL B N 1
ATOM 2095 C CA . VAL B 1 116 ? 22.357 -3.184 -8.082 1.00 28.21 114 VAL B CA 1
ATOM 2096 C C . VAL B 1 116 ? 23.094 -4.150 -7.185 1.00 29.94 114 VAL B C 1
ATOM 2097 O O . VAL B 1 116 ? 24.115 -3.804 -6.689 1.00 30.22 114 VAL B O 1
ATOM 2101 N N . GLU B 1 117 ? 22.536 -5.329 -6.944 1.00 34.51 115 GLU B N 1
ATOM 2102 C CA . GLU B 1 117 ? 23.181 -6.316 -6.066 1.00 38.33 115 GLU B CA 1
ATOM 2103 C C . GLU B 1 117 ? 23.737 -7.458 -6.936 1.00 39.68 115 GLU B C 1
ATOM 2104 O O . GLU B 1 117 ? 23.115 -7.886 -7.936 1.00 40.85 115 GLU B O 1
ATOM 2110 N N . PHE B 1 118 ? 24.907 -7.944 -6.564 1.00 42.95 116 PHE B N 1
ATOM 2111 C CA . PHE B 1 118 ? 25.572 -8.990 -7.354 1.00 45.00 116 PHE B CA 1
ATOM 2112 C C 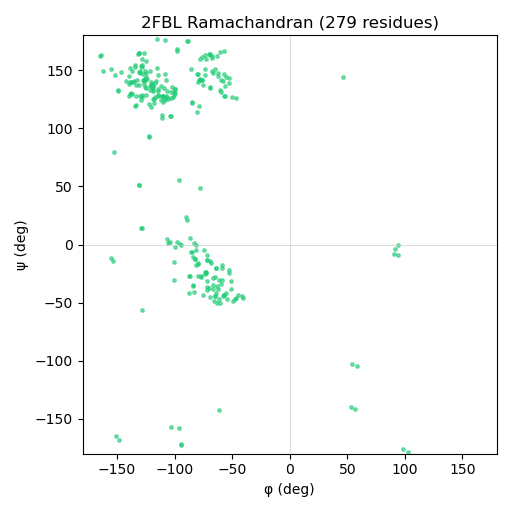. PHE B 1 118 ? 25.895 -10.212 -6.460 1.00 47.29 116 PHE B C 1
ATOM 2113 O O . PHE B 1 118 ? 26.201 -10.050 -5.259 1.00 47.41 116 PHE B O 1
ATOM 2121 N N . LEU B 1 119 ? 25.865 -11.406 -7.055 1.00 49.52 117 LEU B N 1
ATOM 2122 C CA . LEU B 1 119 ? 26.119 -12.651 -6.298 1.00 53.32 117 LEU B CA 1
ATOM 2123 C C . LEU B 1 119 ? 27.603 -12.978 -6.160 1.00 54.81 117 LEU B C 1
ATOM 2124 O O . LEU B 1 119 ? 28.027 -13.527 -5.137 1.00 55.03 117 LEU B O 1
ATOM 2129 N N . SER B 1 120 ? 28.393 -12.653 -7.189 1.00 56.99 118 SER B N 1
ATOM 2130 C CA . SER B 1 120 ? 29.855 -12.807 -7.092 1.00 58.30 118 SER B CA 1
ATOM 2131 C C . SER B 1 120 ? 30.530 -11.457 -7.249 1.00 59.20 118 SER B C 1
ATOM 2132 O O . SER B 1 120 ? 30.139 -10.648 -8.113 1.00 59.49 118 SER B O 1
ATOM 2135 N N . GLU B 1 121 ? 31.523 -11.196 -6.405 1.00 59.76 119 GLU B N 1
ATOM 2136 C CA . GLU B 1 121 ? 32.222 -9.922 -6.478 1.00 60.52 119 GLU B CA 1
ATOM 2137 C C . GLU B 1 121 ? 33.224 -9.928 -7.643 1.00 60.12 119 GLU B C 1
ATOM 2138 O O . GLU B 1 121 ? 34.390 -9.576 -7.464 1.00 60.60 119 GLU B O 1
ATOM 2144 N N . ASP B 1 122 ? 32.739 -10.366 -8.814 1.00 59.44 120 ASP B N 1
ATOM 2145 C CA . ASP B 1 122 ? 33.377 -10.200 -10.122 1.00 58.40 120 ASP B CA 1
ATOM 2146 C C . ASP B 1 122 ? 32.322 -10.259 -11.223 1.00 56.87 120 ASP B C 1
ATOM 2147 O O . ASP B 1 122 ? 32.603 -9.957 -12.387 1.00 56.66 120 ASP B O 1
ATOM 2152 N N . ALA B 1 123 ? 31.110 -10.687 -10.852 1.00 54.64 121 ALA B N 1
ATOM 2153 C CA . ALA B 1 123 ? 29.900 -10.352 -11.620 1.00 52.90 121 ALA B CA 1
ATOM 2154 C C . ALA B 1 123 ? 29.708 -8.841 -11.479 1.00 50.95 121 ALA B C 1
ATOM 2155 O O . ALA B 1 123 ? 29.261 -8.178 -12.431 1.00 50.60 121 ALA B O 1
ATOM 2157 N N . ALA B 1 124 ? 30.075 -8.336 -10.290 1.00 48.19 122 ALA B N 1
ATOM 2158 C CA . ALA B 1 124 ? 30.055 -6.924 -9.959 1.00 47.63 122 ALA B CA 1
ATOM 2159 C C . ALA B 1 124 ? 31.041 -6.138 -10.799 1.00 47.41 122 ALA B C 1
ATOM 2160 O O . ALA B 1 124 ? 30.702 -5.067 -11.314 1.00 47.04 122 ALA B O 1
ATOM 2162 N N . GLN B 1 125 ? 32.253 -6.682 -10.959 1.00 46.21 123 GLN B N 1
ATOM 2163 C CA . GLN B 1 125 ? 33.281 -6.033 -11.778 1.00 45.25 123 GLN B CA 1
ATOM 2164 C C . GLN B 1 125 ? 33.015 -6.244 -13.282 1.00 43.11 123 GLN B C 1
ATOM 2165 O O . GLN B 1 125 ? 33.379 -5.411 -14.109 1.00 42.60 123 GLN B O 1
ATOM 2171 N N . ALA B 1 126 ? 32.341 -7.332 -13.629 1.00 41.69 124 ALA B N 1
ATOM 2172 C CA . ALA B 1 126 ? 31.980 -7.576 -15.021 1.00 41.02 124 ALA B CA 1
ATOM 2173 C C . ALA B 1 126 ? 30.718 -6.824 -15.451 1.00 39.93 124 ALA B C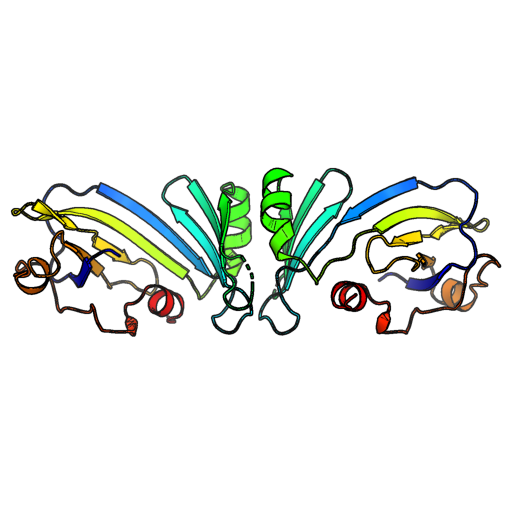 1
ATOM 2174 O O . ALA B 1 126 ? 30.425 -6.742 -16.643 1.00 40.48 124 ALA B O 1
ATOM 2176 N N . PHE B 1 127 ? 29.980 -6.274 -14.490 1.00 38.24 125 PHE B N 1
ATOM 2177 C CA . PHE B 1 127 ? 28.713 -5.619 -14.811 1.00 35.97 125 PHE B CA 1
ATOM 2178 C C . PHE B 1 127 ? 28.824 -4.603 -15.967 1.00 35.64 125 PHE B C 1
ATOM 2179 O O . PHE B 1 127 ? 29.650 -3.712 -15.952 1.00 35.85 125 PHE B O 1
ATOM 2187 N N . ILE B 1 128 ? 27.993 -4.738 -16.975 1.00 34.64 126 ILE B N 1
ATOM 2188 C CA . ILE B 1 128 ? 27.857 -3.663 -17.929 1.00 36.05 126 ILE B CA 1
ATOM 2189 C C . ILE B 1 128 ? 26.534 -2.895 -17.688 1.00 33.84 126 ILE B C 1
ATOM 2190 O O . ILE B 1 128 ? 25.446 -3.424 -17.970 1.00 34.06 126 ILE B O 1
ATOM 2195 N N . PRO B 1 129 ? 26.630 -1.641 -17.210 1.00 33.04 127 PRO B N 1
ATOM 2196 C CA . PRO B 1 129 ? 25.345 -0.951 -16.953 1.00 32.29 127 PRO B CA 1
ATOM 2197 C C . PRO B 1 129 ? 24.455 -0.851 -18.213 1.00 32.81 127 PRO B C 1
ATOM 2198 O O . PRO B 1 129 ? 24.970 -0.569 -19.314 1.00 33.49 127 PRO B O 1
ATOM 2202 N N . PRO B 1 130 ? 23.111 -1.034 -18.065 1.00 31.65 128 PRO B N 1
ATOM 2203 C CA . PRO B 1 130 ? 22.275 -0.763 -19.223 1.00 30.96 128 PRO B CA 1
ATOM 2204 C C . PRO B 1 130 ? 22.202 0.747 -19.539 1.00 31.08 128 PRO B C 1
ATOM 2205 O O . PRO B 1 130 ? 22.616 1.559 -18.715 1.00 31.70 128 PRO B O 1
ATOM 2209 N N . PRO B 1 131 ? 21.750 1.115 -20.766 1.00 31.78 129 PRO B N 1
ATOM 2210 C CA . PRO B 1 131 ? 21.813 2.517 -21.184 1.00 30.78 129 PRO B CA 1
ATOM 2211 C C . PRO B 1 131 ? 21.045 3.437 -20.272 1.00 30.49 129 PRO B C 1
ATOM 2212 O O . PRO B 1 131 ? 21.465 4.600 -20.120 1.00 31.33 129 PRO B O 1
ATOM 2216 N N . TRP B 1 132 ? 19.967 2.942 -19.646 1.00 29.42 130 TRP B N 1
ATOM 2217 C CA . TRP B 1 132 ? 19.146 3.809 -18.757 1.00 27.40 130 TRP B CA 1
ATOM 2218 C C . TRP B 1 132 ? 19.842 4.239 -17.441 1.00 26.30 130 TRP B C 1
ATOM 2219 O O . TRP B 1 132 ? 19.396 5.192 -16.737 1.00 26.23 130 TRP B O 1
ATOM 2230 N N . PHE B 1 133 ? 20.950 3.572 -17.105 1.00 25.73 131 PHE B N 1
ATOM 2231 C CA . PHE B 1 133 ? 21.745 3.961 -15.932 1.00 26.40 131 PHE B CA 1
ATOM 2232 C C . PHE B 1 133 ? 22.516 5.264 -16.246 1.00 28.66 131 PHE B C 1
ATOM 2233 O O . PHE B 1 133 ? 22.963 5.472 -17.401 1.00 27.60 131 PHE B O 1
ATOM 2241 N N . GLY B 1 134 ? 22.702 6.118 -15.245 1.00 29.58 132 GLY B N 1
ATOM 2242 C CA . GLY B 1 134 ? 23.563 7.298 -15.378 1.00 30.24 132 GLY B CA 1
ATOM 2243 C C . GLY B 1 134 ? 24.948 6.948 -14.815 1.00 30.98 132 GLY B C 1
ATOM 2244 O O . GLY B 1 134 ? 25.312 5.788 -14.696 1.00 28.84 132 GLY B O 1
ATOM 2245 N N . GLU B 1 135 ? 25.685 7.980 -14.447 1.00 31.26 133 GLU B N 1
ATOM 2246 C CA . GLU B 1 135 ? 27.037 7.880 -13.923 1.00 34.09 133 GLU B CA 1
ATOM 2247 C C . GLU B 1 135 ? 27.094 7.092 -12.614 1.00 33.62 133 GLU B C 1
ATOM 2248 O O . GLU B 1 135 ? 26.191 7.226 -11.771 1.00 32.69 133 GLU B O 1
ATOM 2254 N N . GLU B 1 136 ? 28.186 6.338 -12.405 1.00 32.37 134 GLU B N 1
ATOM 2255 C CA . GLU B 1 136 ? 28.297 5.548 -11.201 1.00 31.98 134 GLU B CA 1
ATOM 2256 C C . GLU B 1 136 ? 28.641 6.458 -10.018 1.00 32.62 134 GLU B C 1
ATOM 2257 O O . GLU B 1 136 ? 29.460 7.392 -10.169 1.00 32.43 134 GLU B O 1
ATOM 2263 N N . VAL B 1 137 ? 28.054 6.185 -8.846 1.00 31.46 135 VAL B N 1
ATOM 2264 C CA . VAL B 1 137 ? 28.326 6.999 -7.659 1.00 31.78 135 VAL B CA 1
ATOM 2265 C C . VAL B 1 137 ? 28.701 6.151 -6.474 1.00 31.40 135 VAL B C 1
ATOM 2266 O O . VAL B 1 137 ? 28.684 6.621 -5.342 1.00 30.49 135 VAL B O 1
ATOM 2270 N N . THR B 1 138 ? 29.021 4.878 -6.726 1.00 33.91 136 THR B N 1
ATOM 2271 C CA . THR B 1 138 ? 29.351 3.918 -5.632 1.00 35.74 136 THR B CA 1
ATOM 2272 C C . THR B 1 138 ? 30.347 4.502 -4.612 1.00 38.81 136 THR B C 1
ATOM 2273 O O . THR B 1 138 ? 30.117 4.438 -3.402 1.00 39.07 136 THR B O 1
ATOM 2277 N N . GLU B 1 139 ? 31.407 5.137 -5.108 1.00 41.42 137 GLU B N 1
ATOM 2278 C CA . GLU B 1 139 ? 32.435 5.733 -4.241 1.00 44.91 137 GLU B CA 1
ATOM 2279 C C . GLU B 1 139 ? 32.181 7.153 -3.726 1.00 45.10 137 GLU B C 1
ATOM 2280 O O . GLU B 1 139 ? 32.960 7.673 -2.912 1.00 46.16 137 GLU B O 1
ATOM 2286 N N . ASP B 1 140 ? 31.126 7.802 -4.197 1.00 44.72 138 ASP B N 1
ATOM 2287 C CA . ASP B 1 140 ? 30.984 9.199 -3.924 1.00 44.14 138 ASP B CA 1
ATOM 2288 C C . ASP B 1 140 ? 30.324 9.300 -2.575 1.00 44.40 138 ASP B C 1
ATOM 2289 O O . ASP B 1 140 ? 29.238 8.756 -2.362 1.00 44.24 138 ASP B O 1
ATOM 2294 N N . LYS B 1 141 ? 31.007 9.986 -1.657 1.00 44.45 139 LYS B N 1
ATOM 2295 C CA . LYS B 1 141 ? 30.593 10.081 -0.266 1.00 44.30 139 LYS B CA 1
ATOM 2296 C C . LYS B 1 141 ? 29.287 10.864 -0.166 1.00 43.41 139 LYS B C 1
ATOM 2297 O O . LYS B 1 141 ? 28.492 10.629 0.745 1.00 43.45 139 LYS B O 1
ATOM 2303 N N . ARG B 1 142 ? 29.075 11.777 -1.107 1.00 41.76 140 ARG B N 1
ATOM 2304 C CA . ARG B 1 142 ? 27.880 12.610 -1.116 1.00 41.98 140 ARG B CA 1
ATOM 2305 C C . ARG B 1 142 ? 26.543 11.874 -1.308 1.00 40.11 140 ARG B C 1
ATOM 2306 O O . ARG B 1 142 ? 25.482 12.407 -0.958 1.00 40.11 140 ARG B O 1
ATOM 2314 N N . TYR B 1 143 ? 26.601 10.663 -1.849 1.00 38.08 141 TYR B N 1
ATOM 2315 C CA . TYR B 1 143 ? 25.387 9.929 -2.238 1.00 36.44 141 TYR B CA 1
ATOM 2316 C C . TYR B 1 143 ? 25.043 8.831 -1.247 1.00 36.50 141 TYR B C 1
ATOM 2317 O O . TYR B 1 143 ? 24.079 8.114 -1.424 1.00 33.93 141 TYR B O 1
ATOM 2326 N N . LYS B 1 144 ? 25.840 8.725 -0.183 1.00 36.43 142 LYS B N 1
ATOM 2327 C CA . LYS B 1 144 ? 25.512 7.834 0.892 1.00 37.57 142 LYS B CA 1
ATOM 2328 C C . LYS B 1 144 ? 24.281 8.386 1.571 1.00 37.23 142 LYS B C 1
ATOM 2329 O O . LYS B 1 144 ? 24.086 9.613 1.609 1.00 35.89 142 LYS B O 1
ATOM 2335 N N . ASN B 1 145 ? 23.469 7.486 2.118 1.00 37.82 143 ASN B N 1
ATOM 2336 C CA . ASN B 1 145 ? 22.241 7.847 2.828 1.00 38.53 143 ASN B CA 1
ATOM 2337 C C . ASN B 1 145 ? 22.318 8.973 3.874 1.00 39.03 143 ASN B C 1
ATOM 2338 O O . ASN B 1 145 ? 21.461 9.879 3.870 1.00 37.39 143 ASN B O 1
ATOM 2343 N N . LYS B 1 146 ? 23.324 8.938 4.769 1.00 37.19 144 LYS B N 1
ATOM 2344 C CA . LYS B 1 146 ? 23.414 9.951 5.816 1.00 37.36 144 LYS B CA 1
ATOM 2345 C C . LYS B 1 146 ? 23.827 11.311 5.267 1.00 35.55 144 LYS B C 1
ATOM 2346 O O . LYS B 1 146 ? 23.287 12.360 5.667 1.00 35.93 144 LYS B O 1
ATOM 2352 N N . ALA B 1 147 ? 24.747 11.281 4.317 1.00 32.80 145 ALA B N 1
ATOM 2353 C CA . ALA B 1 147 ? 25.120 12.446 3.568 1.00 31.51 145 ALA B CA 1
ATOM 2354 C C . ALA B 1 147 ? 23.860 13.076 2.944 1.00 29.85 145 ALA B C 1
ATOM 2355 O O . ALA B 1 147 ? 23.670 14.288 3.018 1.00 29.92 145 ALA B O 1
ATOM 2357 N N . LEU B 1 148 ? 23.014 12.255 2.320 1.00 29.34 146 LEU B N 1
ATOM 2358 C CA . LEU B 1 148 ? 21.793 12.780 1.646 1.00 26.62 146 LEU B CA 1
ATOM 2359 C C . LEU B 1 148 ? 20.873 13.381 2.725 1.00 25.17 146 LEU B C 1
ATOM 2360 O O . LEU B 1 148 ? 20.337 14.498 2.584 1.00 25.35 146 LEU B O 1
ATOM 2365 N N . ALA B 1 149 ? 20.709 12.678 3.841 1.00 25.20 147 ALA B N 1
ATOM 2366 C CA . ALA B 1 149 ? 19.822 13.217 4.892 1.00 24.90 147 ALA B CA 1
ATOM 2367 C C . ALA B 1 149 ? 20.330 14.545 5.450 1.00 25.25 147 ALA B C 1
ATOM 2368 O O . ALA B 1 149 ? 19.562 15.538 5.655 1.00 24.49 147 ALA B O 1
ATOM 2370 N N . LEU B 1 150 ? 21.656 14.644 5.603 1.00 27.34 148 LEU B N 1
ATOM 2371 C CA . LEU B 1 150 ? 22.234 15.871 6.185 1.00 29.64 148 LEU B CA 1
ATOM 2372 C C . LEU B 1 150 ? 22.432 17.043 5.252 1.00 29.82 148 LEU B C 1
ATOM 2373 O O . LEU B 1 150 ? 22.621 18.189 5.706 1.00 28.70 148 LEU B O 1
ATOM 2378 N N . SER B 1 151 ? 22.319 16.798 3.942 1.00 30.91 149 SER B N 1
ATOM 2379 C CA . SER B 1 151 ? 22.375 17.900 2.990 1.00 32.03 149 SER B CA 1
ATOM 2380 C C . SER B 1 151 ? 21.135 18.764 3.174 1.00 33.67 149 SER B C 1
ATOM 2381 O O . SER B 1 151 ? 20.082 18.329 3.707 1.00 31.15 149 SER B O 1
ATOM 2384 N N . ILE B 1 152 ? 21.260 19.982 2.683 1.00 36.49 150 ILE B N 1
ATOM 2385 C CA . ILE B 1 152 ? 20.389 21.098 2.963 1.00 40.16 150 ILE B CA 1
ATOM 2386 C C . ILE B 1 152 ? 19.804 21.759 1.675 1.00 41.25 150 ILE B C 1
ATOM 2387 O O . ILE B 1 152 ? 20.497 21.869 0.657 1.00 41.29 150 ILE B O 1
ATOM 2392 N N . PRO B 1 153 ? 18.522 22.189 1.719 1.00 42.42 151 PRO B N 1
ATOM 2393 C CA . PRO B 1 153 ? 17.866 22.886 0.621 1.00 44.08 151 PRO B CA 1
ATOM 2394 C C . PRO B 1 153 ? 18.621 24.137 0.201 1.00 45.62 151 PRO B C 1
ATOM 2395 O O . PRO B 1 153 ? 19.095 24.899 1.043 1.00 47.42 151 PRO B O 1
#

Secondary structure (DSSP, 8-state):
--EEEEEEESS---S--EEEEEEEEESS-TTSSSEEEEEEETTEEEEEEE--EEEEEE-HHHHHHHGGGGTTSEEEEEEEEEE-TT--EEEEEEE-GGGTT-EEEEEEESSHHHHHH----TTEEEE-TT-GGGSHHHHHH---/--EEEEEEESS---S--EEEEEEEEESS-TTSSSEEEEEEETTEEEEEEE-S----EEEEEE-HHHHHHHGGGGTTSEEEEEEEEEE-TT--EEEEEEE-GGGTT-EEEEEEESSTTHHHH----TTEEEE-TT-GGGSHHHHHH---

CATH classification: 2.40.320.10

InterPro domains:
  IPR012042 Inorganic triphosphatase NeuTTM/CthTTM-like [PIRSF016487] (1-149)
  IPR012042 Inorganic triphosphatase NeuTTM/CthTTM-like [PTHR40114] (2-147)
  IPR023577 CYTH domain [PF01928] (1-124)
  IPR023577 CYTH domain [PS51707] (1-148)
  IPR023577 CYTH domain [SM01118] (1-148)
  IPR033469 CYTH-like domain superfamily [SSF55154] (1-148)

Radius of gyration: 26.71 Å; Cα contacts (8 Å, |Δi|>4): 615; chains: 2; bounding box: 34×47×84 Å

Nearest PDB structures (foldseek):
  2fbl-assembly1_A  TM=1.007E+00  e=7.539E-29  Nitrosomonas europaea
  2fbl-assembly1_B  TM=1.002E+00  e=1.379E-27  Nitrosomonas europaea
  3typ-assembly1_B  TM=1.001E+00  e=1.814E-27  Nitrosomonas europaea
  3typ-assembly1_A  TM=1.002E+00  e=2.261E-26  Nitrosomonas europaea
  6yp4-assembly1_A-2  TM=6.165E-01  e=1.563E-04  Hippeastrum hybrid cultivar

Solvent-accessible surface area: 16795 Å² total; per-residue (Å²): 172,117,54,74,51,27,4,37,21,71,83,78,16,138,61,170,47,120,49,42,78,12,56,12,0,14,1,4,53,73,132,19,53,16,37,0,51,0,38,12,71,25,122,78,33,26,1,7,2,86,92,154,109,32,82,2,96,6,78,73,74,19,0,73,105,2,20,64,16,0,126,38,56,47,1,57,21,41,64,52,49,10,118,8,131,133,34,45,96,11,73,0,11,45,10,50,61,81,21,63,129,29,51,8,0,54,0,80,16,191,53,105,98,44,6,146,68,15,149,53,28,132,42,12,24,131,78,10,30,154,40,169,161,44,103,58,64,39,12,2,50,47,132,141,181,120,48,58,49,31,4,53,20,72,82,79,14,138,60,171,48,120,50,31,80,10,55,20,0,11,1,2,41,78,132,18,50,16,38,0,48,0,59,12,82,25,119,78,33,26,3,6,2,85,12,155,81,78,216,97,95,34,75,3,96,7,79,72,73,19,0,74,107,1,21,64,14,0,129,42,48,48,2,56,19,40,72,54,40,11,138,11,142,135,31,44,84,8,65,0,9,46,8,52,61,78,23,63,128,30,52,8,0,50,0,91,16,190,54,132,96,43,6,158,64,14,144,52,28,132,42,14,22,131,66,9,38,163,39,155,142,43,98,52,67,38,12,2,58,48,138,141

Organism: Nitrosomonas europaea (strain ATCC 19718 / CIP 103999 / KCTC 2705 / NBRC 14298) (NCBI:txid228410)

B-factor: mean 33.58, std 11.35, range [16.23, 78.84]

Foldseek 3Di:
DWDKWKFWFQADDDDDKDKWKKKKFWLDDVVDCKTWMWMDTRQWIWIWIGVPIDIDTDHPVVRVVCVVSRPLQMWTWMWIWDAPPVGWIKIKTCTDDPPPPTIMIMTIDDDVVCVVVDDDDPRTHGICRPPPCPDNRNVRNDGD/DWDKWKFWFQADDDDDKDKWKKKKFWLDDVVDQKTWMWIDTRQWIKIWIAGPVPVGIDIDTDHPVVRVVCVVSRPLQMWTWMWIWDADPVGWIKIKTCTDDPPPPTIMIMTTDDDPVCSVVDDDDPRTHGICRPPPCPDNRNVRNDGD

GO terms:
  GO:0050355 inorganic triphosphate phosphatase activity (F, IDA)

Sequence (292 aa):
TEIERKFLVATFPDGELHAVPLRQQGYLTTPTDSIELRLRQQGTEYFMTLKSQEYEIQIDVTQFEMLWPATEGRRVEKTRYSGKLPDGQLFEELDVFAGHLSPLMLVEVEFLSEDAAQAFIPPPWFGEEVTEDKRYKNKALALSIPTEIERKFLVATFPDGELHAVPLRQGYLTTPTDSIELRLRQQGTEYFMTLKSEGGRQEYEIQIDVTQFEMLWPATEGRRVEKTRYSGKLPDGQLFEELDVFAGHLSPLMLVEVEFLSEDAAQAFIPPPWFGEEVTEDKRYKNKALALSIP